Protein AF-A0A202DQC2-F1 (afdb_monomer_lite)

Sequence (209 aa):
MDDVTGFKTDSGQISDLIELFGQFGVSDTFKFGQIVGPNGQNTLLFEDQYQAWLTPRQPKPPRIQANIKQAAELQKRLDDTPGLTQTALARELGMDRTTLIRLLNLTWLSPAIKDYINRLGPDTLQCPLTKKHLRQLTTIQDSEIQTEKFSQLIESLKGDYSKNTKLPTFQILSTSSRALSLSKRSNFPGESGPTNRNMECLALGKHQE

Structure (mmCIF, N/CA/C/O backbone):
data_AF-A0A202DQC2-F1
#
_entry.id   AF-A0A202DQC2-F1
#
loop_
_atom_site.group_PDB
_atom_site.id
_atom_site.type_symbol
_atom_site.label_atom_id
_atom_site.label_alt_id
_atom_site.label_comp_id
_atom_site.label_asym_id
_atom_site.label_entity_id
_atom_site.label_seq_id
_atom_site.pdbx_PDB_ins_code
_atom_site.Cartn_x
_atom_site.Cartn_y
_atom_site.Cartn_z
_atom_site.occupancy
_atom_site.B_iso_or_equiv
_atom_site.auth_seq_id
_atom_site.auth_comp_id
_atom_site.auth_asym_id
_atom_site.auth_atom_id
_atom_site.pdbx_PDB_model_num
ATOM 1 N N . MET A 1 1 ? 48.910 -15.113 -1.723 1.00 48.97 1 MET A N 1
ATOM 2 C CA . MET A 1 1 ? 48.968 -14.143 -2.837 1.00 48.97 1 MET A CA 1
ATOM 3 C C . MET A 1 1 ? 49.098 -15.017 -4.056 1.00 48.97 1 MET A C 1
ATOM 5 O O . MET A 1 1 ? 50.207 -15.419 -4.371 1.00 48.97 1 MET A O 1
ATOM 9 N N . ASP A 1 2 ? 47.960 -15.422 -4.608 1.00 48.88 2 ASP A N 1
ATOM 10 C CA . ASP A 1 2 ? 47.899 -16.407 -5.683 1.00 48.88 2 ASP A CA 1
ATOM 11 C C . ASP A 1 2 ? 47.426 -15.693 -6.944 1.00 48.88 2 ASP A C 1
ATOM 13 O O . ASP A 1 2 ? 46.359 -15.072 -6.963 1.00 48.88 2 ASP A O 1
ATOM 17 N N . ASP A 1 3 ? 48.300 -15.721 -7.946 1.00 56.47 3 ASP A N 1
ATOM 18 C CA . ASP A 1 3 ? 48.126 -15.125 -9.262 1.00 56.47 3 ASP A CA 1
ATOM 19 C C . ASP A 1 3 ? 46.939 -15.763 -9.989 1.00 56.47 3 ASP A C 1
ATOM 21 O O . ASP A 1 3 ? 46.887 -16.973 -10.220 1.00 56.47 3 ASP A O 1
ATOM 25 N N . VAL A 1 4 ? 45.985 -14.920 -10.381 1.00 58.22 4 VAL A N 1
ATOM 26 C CA . VAL A 1 4 ? 44.869 -15.301 -11.244 1.00 58.22 4 VAL A CA 1
ATOM 27 C C . VAL A 1 4 ? 45.414 -15.469 -12.659 1.00 58.22 4 VAL A C 1
ATOM 29 O O . VAL A 1 4 ? 45.775 -14.505 -13.334 1.00 58.22 4 VAL A O 1
ATOM 32 N N . THR A 1 5 ? 45.482 -16.720 -13.100 1.00 58.84 5 THR A N 1
ATOM 33 C CA . THR A 1 5 ? 45.893 -17.126 -14.441 1.00 58.84 5 THR A CA 1
ATOM 34 C C . THR A 1 5 ? 44.974 -16.517 -15.501 1.00 58.84 5 THR A C 1
ATOM 36 O O . THR A 1 5 ? 43.789 -16.832 -15.610 1.00 58.84 5 THR A O 1
ATOM 39 N N . GLY A 1 6 ? 45.538 -15.620 -16.311 1.00 52.12 6 GLY A N 1
ATOM 40 C CA . GLY A 1 6 ? 44.887 -15.088 -17.501 1.00 52.12 6 GLY A CA 1
ATOM 41 C C . GLY A 1 6 ? 44.714 -16.179 -18.556 1.00 52.12 6 GLY A C 1
ATOM 42 O O . GLY A 1 6 ? 45.694 -16.686 -19.099 1.00 52.12 6 GLY A O 1
ATOM 43 N N . PHE A 1 7 ? 43.465 -16.512 -18.879 1.00 48.69 7 PHE A N 1
ATOM 44 C CA . PHE A 1 7 ? 43.136 -17.311 -20.056 1.00 48.69 7 PHE A CA 1
ATOM 45 C C . PHE A 1 7 ? 43.361 -16.462 -21.313 1.00 48.69 7 PHE A C 1
ATOM 47 O O . PHE A 1 7 ? 42.515 -15.656 -21.699 1.00 48.69 7 PHE A O 1
ATOM 54 N N . LYS A 1 8 ? 44.523 -16.631 -21.951 1.00 51.25 8 LYS A N 1
ATOM 55 C CA . LYS A 1 8 ? 44.742 -16.185 -23.330 1.00 51.25 8 LYS A CA 1
ATOM 56 C C . LYS A 1 8 ? 43.998 -17.148 -24.249 1.00 51.25 8 LYS A C 1
ATOM 58 O O . LYS A 1 8 ? 44.378 -18.305 -24.374 1.00 51.25 8 LYS A O 1
ATOM 63 N N . THR A 1 9 ? 42.905 -16.684 -24.839 1.00 53.09 9 THR A N 1
ATOM 64 C CA . THR A 1 9 ? 42.240 -17.384 -25.937 1.00 53.09 9 THR A CA 1
ATOM 65 C C . THR A 1 9 ? 42.992 -17.045 -27.216 1.00 53.09 9 THR A C 1
ATOM 67 O O . THR A 1 9 ? 42.947 -15.911 -27.691 1.00 53.09 9 THR A O 1
ATOM 70 N N . ASP A 1 10 ? 43.727 -18.020 -27.748 1.00 55.97 10 ASP A N 1
ATOM 71 C CA . ASP A 1 10 ? 44.325 -17.921 -29.074 1.00 55.97 10 ASP A CA 1
ATOM 72 C C . ASP A 1 10 ? 43.192 -17.844 -30.105 1.00 55.97 10 ASP A C 1
ATOM 74 O O . ASP A 1 10 ? 42.383 -18.761 -30.257 1.00 55.97 10 ASP A O 1
ATOM 78 N N . SER A 1 11 ? 43.118 -16.716 -30.808 1.00 56.03 11 SER A N 1
ATOM 79 C CA . SER A 1 11 ? 42.059 -16.349 -31.756 1.00 56.03 11 SER A CA 1
ATOM 80 C C . SER A 1 11 ? 41.927 -17.279 -32.973 1.00 56.03 11 SER A C 1
ATOM 82 O O . SER A 1 11 ? 41.038 -17.077 -33.796 1.00 56.03 11 SER A O 1
ATOM 84 N N . GLY A 1 12 ? 42.780 -18.302 -33.090 1.00 56.56 12 GLY A N 1
ATOM 85 C CA . GLY A 1 12 ? 42.780 -19.266 -34.190 1.00 56.56 12 GLY A CA 1
ATOM 86 C C . GLY A 1 12 ? 41.752 -20.396 -34.070 1.00 56.56 12 GLY A C 1
ATOM 87 O O . GLY A 1 12 ? 41.366 -20.944 -35.092 1.00 56.56 12 GLY A O 1
ATOM 88 N N . GLN A 1 13 ? 41.263 -20.735 -32.869 1.00 58.34 13 GLN A N 1
ATOM 89 C CA . GLN A 1 13 ? 40.379 -21.907 -32.695 1.00 58.34 13 GLN A CA 1
ATOM 90 C C . GLN A 1 13 ? 38.888 -21.643 -32.956 1.00 58.34 13 GLN A C 1
ATOM 92 O O . GLN A 1 13 ? 38.102 -22.583 -33.051 1.00 58.34 13 GLN A O 1
ATOM 97 N N . ILE A 1 14 ? 38.472 -20.381 -33.072 1.00 58.31 14 ILE A N 1
ATOM 98 C CA . ILE A 1 14 ? 37.060 -20.044 -33.321 1.00 58.31 14 ILE A CA 1
ATOM 99 C C . ILE A 1 14 ? 36.708 -20.249 -34.803 1.00 58.31 14 ILE A C 1
ATOM 101 O O . ILE A 1 14 ? 35.584 -20.629 -35.121 1.00 58.31 14 ILE A O 1
ATOM 105 N N . SER A 1 15 ? 37.672 -20.055 -35.703 1.00 59.03 15 SER A N 1
ATOM 106 C CA . SER A 1 15 ? 37.480 -20.164 -37.153 1.00 59.03 15 SER A CA 1
ATOM 107 C C . SER A 1 15 ? 37.175 -21.599 -37.601 1.00 59.03 15 SER A C 1
ATOM 109 O O . SER A 1 15 ? 36.244 -21.804 -38.376 1.00 59.03 15 SER A O 1
ATOM 111 N N . ASP A 1 16 ? 37.876 -22.592 -37.044 1.00 61.28 16 ASP A N 1
ATOM 112 C CA . ASP A 1 16 ? 37.691 -24.010 -37.397 1.00 61.28 16 ASP A CA 1
ATOM 113 C C . ASP A 1 16 ? 36.333 -24.562 -36.927 1.00 61.28 16 ASP A C 1
ATOM 115 O O . ASP A 1 16 ? 35.742 -25.435 -37.565 1.00 61.28 16 ASP A O 1
ATOM 119 N N . LEU A 1 17 ? 35.787 -24.023 -35.830 1.00 59.50 17 LEU A N 1
ATOM 120 C CA . LEU A 1 17 ? 34.443 -24.376 -35.368 1.00 59.50 17 LEU A CA 1
ATOM 121 C C . LEU A 1 17 ? 33.364 -23.876 -36.336 1.00 59.50 17 LEU A C 1
ATOM 123 O O . LEU A 1 17 ? 32.385 -24.581 -36.562 1.00 59.50 17 LEU A O 1
ATOM 127 N N . ILE A 1 18 ? 33.542 -22.698 -36.941 1.00 61.66 18 ILE A N 1
ATOM 128 C CA . ILE A 1 18 ? 32.561 -22.114 -37.869 1.00 61.66 18 ILE A CA 1
ATOM 129 C C . ILE A 1 18 ? 32.437 -22.953 -39.153 1.00 61.66 18 ILE A C 1
ATOM 131 O O . ILE A 1 18 ? 31.323 -23.144 -39.644 1.00 61.66 18 ILE A O 1
ATOM 135 N N . GLU A 1 19 ? 33.537 -23.511 -39.668 1.00 61.50 19 GLU A N 1
ATOM 136 C CA . GLU A 1 19 ? 33.499 -24.372 -40.862 1.00 61.50 19 GLU A CA 1
ATOM 137 C C . GLU A 1 19 ? 32.788 -25.712 -40.614 1.00 61.50 19 GLU A C 1
ATOM 139 O O . GLU A 1 19 ? 32.023 -26.169 -41.467 1.00 61.50 19 GLU A O 1
ATOM 144 N N . LEU A 1 20 ? 32.958 -26.314 -39.431 1.00 62.56 20 LEU A N 1
ATOM 145 C CA . LEU A 1 20 ? 32.325 -27.592 -39.090 1.00 62.56 20 LEU A CA 1
ATOM 146 C C . LEU A 1 20 ? 30.788 -27.485 -39.016 1.00 62.56 20 LEU A C 1
ATOM 148 O O . LEU A 1 20 ? 30.078 -28.388 -39.458 1.00 62.56 20 LEU A O 1
ATOM 152 N N . PHE A 1 21 ? 30.252 -26.372 -38.498 1.00 55.72 21 PHE A N 1
ATOM 153 C CA . PHE A 1 21 ? 28.799 -26.160 -38.408 1.00 55.72 21 PHE A CA 1
ATOM 154 C C . PHE A 1 21 ? 28.140 -25.855 -39.763 1.00 55.72 21 PHE A C 1
ATOM 156 O O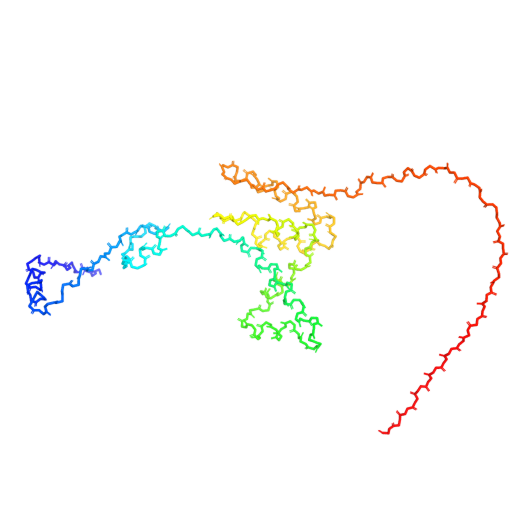 . PHE A 1 21 ? 26.960 -26.160 -39.946 1.00 55.72 21 PHE A O 1
ATOM 163 N N . GLY A 1 22 ? 28.894 -25.342 -40.744 1.00 58.62 22 GLY A N 1
ATOM 164 C CA . GLY A 1 22 ? 28.395 -25.106 -42.103 1.00 58.62 22 GLY A CA 1
ATOM 165 C C . GLY A 1 22 ? 27.968 -26.384 -42.839 1.00 58.62 22 GLY A C 1
ATOM 166 O O . GLY A 1 22 ? 27.056 -26.347 -43.665 1.00 58.62 22 GLY A O 1
ATOM 167 N N . GLN A 1 23 ? 28.561 -27.536 -42.502 1.00 63.62 23 GLN A N 1
ATOM 168 C CA . GLN A 1 23 ? 28.261 -28.824 -43.141 1.00 63.62 23 GLN A CA 1
ATOM 169 C C . GLN A 1 23 ? 26.904 -29.422 -42.741 1.00 63.62 23 GLN A C 1
ATOM 171 O O . GLN A 1 23 ? 26.345 -30.220 -43.491 1.00 63.62 23 GLN A O 1
ATOM 176 N N . PHE A 1 24 ? 26.345 -29.023 -41.594 1.00 66.00 24 PHE A N 1
ATOM 177 C CA . PHE A 1 24 ? 25.072 -29.554 -41.096 1.00 66.00 24 PHE A CA 1
ATOM 178 C C . PHE A 1 24 ? 23.839 -28.824 -41.652 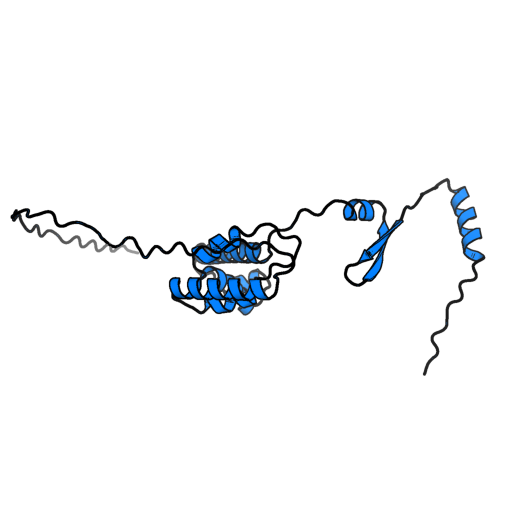1.00 66.00 24 PHE A C 1
ATOM 180 O O . PHE A 1 24 ? 22.716 -29.186 -41.311 1.00 66.00 24 PHE A O 1
ATOM 187 N N . GLY A 1 25 ? 24.016 -27.799 -42.498 1.00 56.41 25 GLY A N 1
ATOM 188 C CA . GLY A 1 25 ? 22.902 -27.028 -43.067 1.00 56.41 25 GLY A CA 1
ATOM 189 C C . GLY A 1 25 ? 22.100 -26.224 -42.033 1.00 56.41 25 GLY A C 1
ATOM 190 O O . GLY A 1 25 ? 21.038 -25.698 -42.359 1.00 56.41 25 GLY A O 1
ATOM 191 N N . VAL A 1 26 ? 22.598 -26.110 -40.798 1.00 55.88 26 VAL A N 1
ATOM 192 C CA . VAL A 1 26 ? 21.984 -25.322 -39.724 1.00 55.88 26 VAL A CA 1
ATOM 193 C C . VAL A 1 26 ? 22.636 -23.942 -39.717 1.00 55.88 26 VAL A C 1
ATOM 195 O O . VAL A 1 26 ? 23.518 -23.649 -38.916 1.00 55.88 26 VAL A O 1
ATOM 198 N N . SER A 1 27 ? 22.232 -23.078 -40.646 1.00 57.31 27 SER A N 1
ATOM 199 C CA . SER A 1 27 ? 22.587 -21.658 -40.602 1.00 57.31 27 SER A CA 1
ATOM 200 C C . SER A 1 27 ? 21.674 -20.930 -39.612 1.00 57.31 27 SER A C 1
ATOM 202 O O . SER A 1 27 ? 20.871 -20.081 -40.010 1.00 57.31 27 SER A O 1
ATOM 204 N N . ASP A 1 28 ? 21.750 -21.275 -38.325 1.00 58.56 28 ASP A N 1
ATOM 205 C CA . ASP A 1 28 ? 21.054 -20.492 -37.307 1.00 58.56 28 ASP A CA 1
ATOM 206 C C . ASP A 1 28 ? 21.775 -19.152 -37.165 1.00 58.56 28 ASP A C 1
ATOM 208 O O . ASP A 1 28 ? 22.845 -19.019 -36.567 1.00 58.56 28 ASP A O 1
ATOM 212 N N . THR A 1 29 ? 21.190 -18.132 -37.784 1.00 69.06 29 THR A N 1
ATOM 213 C CA . THR A 1 29 ? 21.649 -16.754 -37.647 1.00 69.06 29 THR A CA 1
ATOM 214 C C . THR A 1 29 ? 21.194 -16.258 -36.279 1.00 69.06 29 THR A C 1
ATOM 216 O O . THR A 1 29 ? 20.153 -15.612 -36.156 1.00 69.06 29 THR A O 1
ATOM 219 N N . PHE A 1 30 ? 21.942 -16.597 -35.228 1.00 62.78 30 PHE A N 1
ATOM 220 C CA . PHE A 1 30 ? 21.647 -16.118 -33.882 1.00 62.78 30 PHE A CA 1
ATOM 221 C C . PHE A 1 30 ? 21.902 -14.611 -33.802 1.00 62.78 30 PHE A C 1
ATOM 223 O O . PHE A 1 30 ? 23.043 -14.146 -33.819 1.00 62.78 30 PHE A O 1
ATOM 230 N N . LYS A 1 31 ? 20.820 -13.837 -33.722 1.00 73.50 31 LYS A N 1
ATOM 231 C CA . LYS A 1 31 ? 20.876 -12.398 -33.472 1.00 73.50 31 LYS A CA 1
ATOM 232 C C . LYS A 1 31 ? 20.810 -12.153 -31.969 1.00 73.50 31 LYS A C 1
ATOM 234 O O . LYS A 1 31 ? 19.905 -12.633 -31.285 1.00 73.50 31 LYS A O 1
ATOM 239 N N . PHE A 1 32 ? 21.789 -11.411 -31.466 1.00 77.38 32 PHE A N 1
ATOM 240 C CA . PHE A 1 32 ? 21.840 -10.967 -30.079 1.00 77.38 32 PHE A CA 1
ATOM 241 C C . PHE A 1 32 ? 21.818 -9.444 -30.035 1.00 77.38 32 PHE A C 1
ATOM 243 O O . PHE A 1 32 ? 22.530 -8.782 -30.793 1.00 77.38 32 PHE A O 1
ATOM 250 N N . GLY A 1 33 ? 21.026 -8.895 -29.119 1.00 81.94 33 GLY A N 1
ATOM 251 C CA . GLY A 1 33 ? 21.050 -7.477 -28.780 1.00 81.94 33 GLY A CA 1
ATOM 252 C C . GLY A 1 33 ? 21.860 -7.249 -27.507 1.00 81.94 33 GLY A C 1
ATOM 253 O O . GLY A 1 33 ? 21.670 -7.953 -26.515 1.00 81.94 33 GLY A O 1
ATOM 254 N N . GLN A 1 34 ? 22.748 -6.254 -27.504 1.00 84.31 34 GLN A N 1
ATOM 255 C CA . GLN A 1 34 ? 23.429 -5.804 -26.288 1.00 84.31 34 GLN A CA 1
ATOM 256 C C . GLN A 1 34 ? 22.657 -4.632 -25.676 1.00 84.31 34 GLN A C 1
ATOM 258 O O . GLN A 1 34 ? 22.400 -3.634 -26.349 1.00 84.31 34 GLN A O 1
ATOM 263 N N . ILE A 1 35 ? 22.305 -4.737 -24.394 1.00 86.94 35 ILE A N 1
ATOM 264 C CA . ILE A 1 35 ? 21.674 -3.651 -23.634 1.00 86.94 35 ILE A CA 1
ATOM 265 C C . ILE A 1 35 ? 22.491 -3.309 -22.387 1.00 86.94 35 ILE A C 1
ATOM 267 O O . ILE A 1 35 ? 23.131 -4.177 -21.790 1.00 86.94 35 ILE A O 1
ATOM 271 N N . VAL A 1 36 ? 22.437 -2.043 -21.970 1.00 86.44 36 VAL A N 1
ATOM 272 C CA . VAL A 1 36 ? 23.005 -1.581 -20.696 1.00 86.44 36 VAL A CA 1
ATOM 273 C C . VAL A 1 36 ? 21.889 -1.565 -19.655 1.00 86.44 36 VAL A C 1
ATOM 275 O O . VAL A 1 36 ? 20.902 -0.841 -19.792 1.00 86.44 36 VAL A O 1
ATOM 278 N N . GLY A 1 37 ? 22.018 -2.397 -18.624 1.00 83.75 37 GLY A N 1
ATOM 279 C CA . GLY A 1 37 ? 21.066 -2.468 -17.523 1.00 83.75 37 GLY A CA 1
ATOM 280 C C . GLY A 1 37 ? 21.070 -1.208 -16.643 1.00 83.75 37 GLY A C 1
ATOM 281 O O . GLY A 1 37 ? 21.993 -0.397 -16.700 1.00 83.75 37 GLY A O 1
ATOM 282 N N . PRO A 1 38 ? 20.070 -1.045 -15.756 1.00 76.44 38 PRO A N 1
ATOM 283 C CA . PRO A 1 38 ? 19.966 0.111 -14.855 1.00 76.44 38 PRO A CA 1
ATOM 284 C C . PRO A 1 38 ? 21.121 0.226 -13.842 1.00 76.44 38 PRO A C 1
ATOM 286 O O . PRO A 1 38 ? 21.305 1.275 -13.237 1.00 76.44 38 PRO A O 1
ATOM 289 N N . ASN A 1 39 ? 21.894 -0.843 -13.647 1.00 84.50 39 ASN A N 1
ATOM 290 C CA . ASN A 1 39 ? 23.108 -0.884 -12.829 1.00 84.50 39 ASN A CA 1
ATOM 291 C C . ASN A 1 39 ? 24.399 -0.656 -13.644 1.00 84.50 39 ASN A C 1
ATOM 293 O O . ASN A 1 39 ? 25.489 -0.828 -13.106 1.00 84.50 39 ASN A O 1
ATOM 297 N N . GLY A 1 40 ? 24.289 -0.327 -14.935 1.00 88.31 40 GLY A N 1
ATOM 298 C CA . GLY A 1 40 ? 25.426 -0.156 -15.840 1.00 88.31 40 GLY A CA 1
ATOM 299 C C . GLY A 1 40 ? 26.041 -1.462 -16.354 1.00 88.31 40 GLY A C 1
ATOM 300 O O . GLY A 1 40 ? 27.050 -1.412 -17.050 1.00 88.31 40 GLY A O 1
ATOM 301 N N . GLN A 1 41 ? 25.472 -2.631 -16.035 1.00 90.94 41 GLN A N 1
ATOM 302 C CA . GLN A 1 41 ? 25.984 -3.909 -16.533 1.00 90.94 41 GLN A CA 1
ATOM 303 C C . GLN A 1 41 ? 25.474 -4.196 -17.946 1.00 90.94 41 GLN A C 1
ATOM 305 O O . GLN A 1 41 ? 24.279 -4.081 -18.226 1.00 90.94 41 GLN A O 1
ATOM 310 N N . ASN A 1 42 ? 26.380 -4.625 -18.822 1.00 90.94 42 ASN A N 1
ATOM 311 C CA . ASN A 1 42 ? 26.031 -5.083 -20.161 1.00 90.94 42 ASN A CA 1
ATOM 312 C C . ASN A 1 42 ? 25.401 -6.472 -20.079 1.00 90.94 42 ASN A C 1
ATOM 314 O O . ASN A 1 42 ? 25.984 -7.386 -19.503 1.00 90.94 42 ASN A O 1
ATOM 318 N N . THR A 1 43 ? 24.218 -6.633 -20.661 1.00 92.06 43 THR A N 1
ATOM 319 C CA . THR A 1 43 ? 23.544 -7.929 -20.782 1.00 92.06 43 THR A CA 1
ATOM 320 C C . THR A 1 43 ? 23.292 -8.216 -22.256 1.00 92.06 43 THR A C 1
ATOM 322 O O . THR A 1 43 ? 22.796 -7.351 -22.980 1.00 92.06 43 THR A O 1
ATOM 325 N N . LEU A 1 44 ? 23.650 -9.423 -22.697 1.00 92.69 44 LEU A N 1
ATOM 326 C CA . LEU A 1 44 ? 23.280 -9.943 -24.010 1.00 92.69 44 LEU A CA 1
ATOM 327 C C . LEU A 1 44 ? 21.895 -10.579 -23.904 1.00 92.69 44 LEU A C 1
ATOM 329 O O . LEU A 1 44 ? 21.665 -11.424 -23.039 1.00 92.69 44 LEU A O 1
ATOM 333 N N . LEU A 1 45 ? 20.979 -10.149 -24.763 1.00 90.81 45 LEU A N 1
ATOM 334 C CA . LEU A 1 45 ? 19.634 -10.696 -24.876 1.00 90.81 45 LEU A CA 1
ATOM 335 C C . LEU A 1 45 ? 19.488 -11.430 -26.206 1.00 90.81 45 LEU A C 1
ATOM 337 O O . LEU A 1 45 ? 20.000 -10.977 -27.233 1.00 90.81 45 LEU A O 1
ATOM 341 N N . PHE A 1 46 ? 18.752 -12.539 -26.186 1.00 90.06 46 PHE A N 1
ATOM 342 C CA . PHE A 1 46 ? 18.279 -13.183 -27.411 1.00 90.06 46 PHE A CA 1
ATOM 343 C C . PHE A 1 46 ? 17.309 -12.258 -28.159 1.00 90.06 46 PHE A C 1
ATOM 345 O O . PHE A 1 46 ? 16.666 -11.417 -27.528 1.00 90.06 46 PHE A O 1
ATOM 352 N N . GLU A 1 47 ? 17.173 -12.431 -29.475 1.00 89.00 47 GLU A N 1
ATOM 353 C CA . GLU A 1 47 ? 16.299 -11.613 -30.333 1.00 89.00 47 GLU A CA 1
ATOM 354 C C . GLU A 1 47 ? 14.897 -11.412 -29.728 1.00 89.00 47 GLU A C 1
ATOM 356 O O . GLU A 1 47 ? 14.475 -10.276 -29.523 1.00 89.00 47 GLU A O 1
ATOM 361 N N . ASP A 1 48 ? 14.219 -12.485 -29.314 1.00 90.31 48 ASP A N 1
ATOM 362 C CA . ASP A 1 48 ? 12.872 -12.408 -28.728 1.00 90.31 48 ASP A CA 1
ATOM 363 C C . ASP A 1 48 ? 12.831 -11.553 -27.448 1.00 90.31 48 ASP A C 1
ATOM 365 O O . ASP A 1 48 ? 11.911 -10.764 -27.219 1.00 90.31 48 ASP A O 1
ATOM 369 N N . GLN A 1 49 ? 13.861 -11.676 -26.606 1.00 90.25 49 GLN A N 1
ATOM 370 C CA . GLN A 1 49 ? 13.994 -10.907 -25.367 1.00 90.25 49 GLN A CA 1
ATOM 371 C C . GLN A 1 49 ? 14.326 -9.441 -25.650 1.00 90.25 49 GLN A C 1
ATOM 373 O O . GLN A 1 49 ? 13.865 -8.555 -24.930 1.00 90.25 49 GLN A O 1
ATOM 378 N N . TYR A 1 50 ? 15.116 -9.184 -26.690 1.00 86.75 50 TYR A N 1
ATOM 379 C CA . TYR A 1 50 ? 15.458 -7.845 -27.140 1.00 86.75 50 TYR A CA 1
ATOM 380 C C . TYR A 1 50 ? 14.231 -7.127 -27.714 1.00 86.75 50 TYR A C 1
ATOM 382 O O . TYR A 1 50 ? 13.942 -6.002 -27.311 1.00 86.75 50 TYR A O 1
ATOM 390 N N . GLN A 1 51 ? 13.427 -7.800 -28.543 1.00 89.12 51 GLN A N 1
ATOM 391 C CA . GLN A 1 51 ? 12.153 -7.267 -29.041 1.00 89.12 51 GLN A CA 1
ATOM 392 C C . GLN A 1 51 ? 11.163 -6.985 -27.898 1.00 89.12 51 GLN A C 1
ATOM 394 O O . GLN A 1 51 ? 10.537 -5.920 -27.838 1.00 89.12 51 GLN A O 1
ATOM 399 N N . ALA A 1 52 ? 11.075 -7.889 -26.916 1.00 88.62 52 ALA A N 1
ATOM 400 C CA . ALA A 1 52 ? 10.283 -7.659 -25.708 1.00 88.62 52 ALA A CA 1
ATOM 401 C C . ALA A 1 52 ? 10.812 -6.479 -24.869 1.00 88.62 52 ALA A C 1
ATOM 403 O O . ALA A 1 52 ? 10.031 -5.769 -24.232 1.00 88.62 52 ALA A O 1
ATOM 404 N N . TRP A 1 53 ? 12.127 -6.247 -24.865 1.00 86.50 53 TRP A N 1
ATOM 405 C CA . TRP A 1 53 ? 12.750 -5.117 -24.177 1.00 86.50 53 TRP A CA 1
ATOM 406 C C . TRP A 1 53 ? 12.482 -3.779 -24.878 1.00 86.50 53 TRP A C 1
ATOM 408 O O . TRP A 1 53 ? 12.242 -2.784 -24.195 1.00 86.50 53 TRP A O 1
ATOM 418 N N . LEU A 1 54 ? 12.460 -3.764 -26.215 1.00 85.94 54 LEU A N 1
ATOM 419 C CA . LEU A 1 54 ? 12.123 -2.586 -27.022 1.00 85.94 54 LEU A CA 1
ATOM 420 C C . LEU A 1 54 ? 10.650 -2.180 -26.904 1.00 85.94 54 LEU A C 1
ATOM 422 O O . LEU A 1 54 ? 10.315 -1.011 -27.100 1.00 85.94 54 LEU A O 1
ATOM 426 N N . THR A 1 55 ? 9.767 -3.126 -26.578 1.00 89.19 55 THR A N 1
ATOM 427 C CA . THR A 1 55 ? 8.336 -2.852 -26.435 1.00 89.19 55 THR A CA 1
ATOM 428 C C . THR A 1 55 ? 8.109 -1.838 -25.300 1.00 89.19 55 THR A C 1
ATOM 430 O O . THR A 1 55 ? 8.471 -2.122 -24.151 1.00 89.19 55 THR A O 1
ATOM 433 N N . PRO A 1 56 ? 7.495 -0.664 -25.571 1.00 84.69 56 PRO A N 1
ATOM 434 C CA . PRO A 1 56 ? 7.253 0.353 -24.556 1.00 84.69 56 PRO A CA 1
ATOM 435 C C . PRO A 1 56 ? 6.502 -0.239 -23.367 1.00 84.69 56 PRO A C 1
ATOM 437 O O . PRO A 1 56 ? 5.380 -0.738 -23.491 1.00 84.69 56 PRO A O 1
ATOM 440 N N . ARG A 1 57 ? 7.127 -0.201 -22.189 1.00 82.44 57 ARG A N 1
ATOM 441 C CA . ARG A 1 57 ? 6.489 -0.700 -20.974 1.00 82.44 57 ARG A CA 1
ATOM 442 C C . ARG A 1 57 ? 5.356 0.242 -20.605 1.00 82.44 57 ARG A C 1
ATOM 444 O O . ARG A 1 57 ? 5.592 1.415 -20.328 1.00 82.44 57 ARG A O 1
ATOM 451 N N . GLN A 1 58 ? 4.141 -0.297 -20.559 1.00 85.75 58 GLN A N 1
ATOM 452 C CA . GLN A 1 58 ? 2.998 0.422 -20.010 1.00 85.75 58 GLN A CA 1
ATOM 453 C C . GLN A 1 58 ? 3.343 0.873 -18.581 1.00 85.75 58 GLN A C 1
ATOM 455 O O . GLN A 1 58 ? 3.862 0.061 -17.796 1.00 85.75 58 GLN A O 1
ATOM 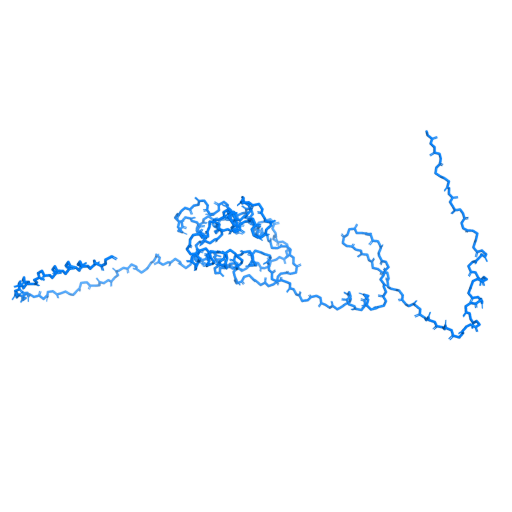460 N N . PRO A 1 59 ? 3.115 2.151 -18.235 1.00 86.81 59 PRO A N 1
ATOM 461 C CA . PRO A 1 59 ? 3.440 2.654 -16.913 1.00 86.81 59 PRO A CA 1
ATOM 462 C C . PRO A 1 59 ? 2.622 1.874 -15.882 1.00 86.81 59 PRO A C 1
ATOM 464 O O . PRO A 1 59 ? 1.423 1.635 -16.049 1.00 86.81 59 PRO A O 1
ATOM 467 N N . LYS A 1 60 ? 3.290 1.404 -14.827 1.00 88.75 60 LYS A N 1
ATOM 468 C CA . LYS A 1 60 ? 2.637 0.599 -13.793 1.00 88.75 60 LYS A CA 1
ATOM 469 C C . LYS A 1 60 ? 1.981 1.525 -12.768 1.00 88.75 60 LYS A C 1
ATOM 471 O O . LYS A 1 60 ? 2.549 2.568 -12.445 1.00 88.75 60 LYS A O 1
ATOM 476 N N . PRO A 1 61 ? 0.823 1.144 -12.208 1.00 90.44 61 PRO A N 1
ATOM 477 C CA . PRO A 1 61 ? 0.252 1.881 -11.093 1.00 90.44 61 PRO A CA 1
ATOM 478 C C . PRO A 1 61 ? 1.241 1.920 -9.913 1.00 90.44 61 PRO A C 1
ATOM 480 O O . PRO A 1 61 ? 1.986 0.951 -9.695 1.00 90.44 61 PRO A O 1
ATOM 483 N N . PRO A 1 62 ? 1.251 3.004 -9.118 1.00 92.00 62 PRO A N 1
ATOM 484 C CA . PRO A 1 62 ? 2.076 3.093 -7.925 1.00 92.00 62 PRO A CA 1
ATOM 485 C C . PRO A 1 62 ? 1.862 1.889 -7.004 1.00 92.00 62 PRO A C 1
ATOM 487 O O . PRO A 1 62 ? 0.731 1.541 -6.662 1.00 92.00 62 PRO A O 1
ATOM 490 N N . ARG A 1 63 ? 2.956 1.279 -6.517 1.00 92.94 63 ARG A N 1
ATOM 491 C CA . ARG A 1 63 ? 2.889 0.096 -5.629 1.00 92.94 63 ARG A CA 1
ATOM 492 C C . ARG A 1 63 ? 1.985 0.330 -4.418 1.00 92.94 63 ARG A C 1
ATOM 494 O O . ARG A 1 63 ? 1.424 -0.619 -3.884 1.00 92.94 63 ARG A O 1
ATOM 501 N N . ILE A 1 64 ? 1.862 1.578 -3.965 1.00 94.50 64 ILE A N 1
ATOM 502 C CA . ILE A 1 64 ? 1.021 1.957 -2.833 1.00 94.50 64 ILE A CA 1
ATOM 503 C C . ILE A 1 64 ? -0.471 1.679 -3.065 1.00 94.50 64 ILE A C 1
ATOM 505 O O . ILE A 1 64 ? -1.119 1.200 -2.139 1.00 94.50 64 ILE A O 1
ATOM 509 N N . GLN A 1 65 ? -0.977 1.840 -4.293 1.00 95.25 65 GLN A N 1
ATOM 510 C CA . GLN A 1 65 ? -2.362 1.504 -4.649 1.00 95.25 65 GLN A CA 1
ATOM 511 C C . GLN A 1 65 ? -2.631 0.010 -4.464 1.00 95.25 65 GLN A C 1
ATOM 513 O O . GLN A 1 65 ? -3.607 -0.376 -3.823 1.00 95.25 65 GLN A O 1
ATOM 518 N N . ALA A 1 66 ? -1.708 -0.837 -4.935 1.00 94.75 66 ALA A N 1
ATOM 519 C CA . ALA A 1 66 ? -1.808 -2.284 -4.759 1.00 94.75 66 ALA A CA 1
ATOM 520 C C . ALA A 1 66 ? -1.855 -2.683 -3.274 1.00 94.75 66 ALA A C 1
ATOM 522 O O . ALA A 1 66 ? -2.621 -3.564 -2.902 1.00 94.75 66 ALA A O 1
ATOM 523 N N . ASN A 1 67 ? -1.098 -1.999 -2.407 1.00 95.81 67 ASN A N 1
ATOM 524 C CA . ASN A 1 67 ? -1.120 -2.290 -0.971 1.00 95.81 67 ASN A CA 1
ATOM 525 C C . ASN A 1 67 ? -2.437 -1.888 -0.300 1.00 95.81 67 ASN A C 1
ATOM 527 O O . ASN A 1 67 ? -2.890 -2.609 0.579 1.00 95.81 67 ASN A O 1
ATOM 531 N N . ILE A 1 68 ? -3.045 -0.759 -0.687 1.00 96.69 68 ILE A N 1
ATOM 532 C CA . ILE A 1 68 ? -4.351 -0.345 -0.147 1.00 96.69 68 ILE A CA 1
ATOM 533 C C . ILE A 1 68 ? -5.429 -1.345 -0.561 1.00 96.69 68 ILE A C 1
ATOM 535 O O . ILE A 1 68 ? -6.223 -1.766 0.278 1.00 96.69 68 ILE A O 1
ATOM 539 N N . LYS A 1 69 ? -5.422 -1.771 -1.831 1.00 97.06 69 LYS A N 1
ATOM 540 C CA . LYS A 1 69 ? -6.348 -2.792 -2.329 1.00 97.06 69 LYS A CA 1
ATOM 541 C C . LYS A 1 69 ? -6.184 -4.109 -1.569 1.00 97.06 69 LYS A C 1
ATOM 543 O O . LYS A 1 69 ? -7.158 -4.632 -1.040 1.00 97.06 69 LYS A O 1
ATOM 548 N N . GLN A 1 70 ? -4.946 -4.581 -1.437 1.00 97.56 70 GLN A N 1
ATOM 549 C CA . GLN A 1 70 ? -4.639 -5.801 -0.695 1.00 97.56 70 GLN A CA 1
ATOM 550 C C . GLN A 1 70 ? -5.064 -5.693 0.778 1.00 97.56 70 GLN A C 1
ATOM 552 O O . GLN A 1 70 ? -5.625 -6.632 1.328 1.00 97.56 70 GLN A O 1
ATOM 557 N N . ALA A 1 71 ? -4.836 -4.548 1.426 1.00 97.81 71 ALA A N 1
ATOM 558 C CA . ALA A 1 71 ? -5.265 -4.321 2.803 1.00 97.81 71 ALA A CA 1
ATOM 559 C C . ALA A 1 71 ? -6.793 -4.411 2.957 1.00 97.81 71 ALA A C 1
ATOM 561 O O . ALA A 1 71 ? -7.270 -5.029 3.905 1.00 97.81 71 ALA A O 1
ATOM 562 N N . ALA A 1 72 ? -7.551 -3.840 2.015 1.00 98.12 72 ALA A N 1
ATOM 563 C CA . ALA A 1 72 ? -9.010 -3.913 2.009 1.00 98.12 72 ALA A CA 1
ATOM 564 C C . ALA A 1 72 ? -9.523 -5.348 1.794 1.00 98.12 72 ALA A C 1
ATOM 566 O O . ALA A 1 72 ? -10.435 -5.778 2.493 1.00 98.12 72 ALA A O 1
ATOM 567 N N . GLU A 1 73 ? -8.913 -6.107 0.879 1.00 98.31 73 GLU A N 1
ATOM 568 C CA . GLU A 1 73 ? -9.245 -7.521 0.645 1.00 98.31 73 GLU A CA 1
ATOM 569 C C . GLU A 1 73 ? -8.983 -8.383 1.888 1.00 98.31 73 GLU A C 1
ATOM 571 O O . GLU A 1 73 ? -9.808 -9.216 2.258 1.00 98.31 73 GLU A O 1
ATOM 576 N N . LEU A 1 74 ? -7.857 -8.156 2.569 1.00 98.44 74 LEU A N 1
ATOM 577 C CA . LEU A 1 74 ? -7.505 -8.879 3.792 1.00 98.44 74 LEU A CA 1
ATOM 578 C C . LEU A 1 74 ? -8.417 -8.522 4.964 1.00 98.44 74 LEU A C 1
ATOM 580 O O . LEU A 1 74 ? -8.787 -9.411 5.727 1.00 98.44 74 LEU A O 1
ATOM 584 N N . GLN A 1 75 ? -8.790 -7.248 5.098 1.00 98.31 75 GLN A N 1
ATOM 585 C CA . GLN A 1 75 ? -9.756 -6.818 6.106 1.00 98.31 75 GLN A CA 1
ATOM 586 C C . GLN A 1 75 ? -11.110 -7.478 5.861 1.00 98.31 75 GLN A C 1
ATOM 588 O O . GLN A 1 75 ? -11.630 -8.135 6.755 1.00 98.31 75 GLN A O 1
ATOM 593 N N . LYS A 1 76 ? -11.610 -7.415 4.621 1.00 98.38 76 LYS A N 1
ATOM 594 C CA . LYS A 1 76 ? -12.855 -8.078 4.232 1.00 98.38 76 LYS A CA 1
ATOM 595 C C . LYS A 1 76 ? -12.822 -9.571 4.562 1.00 98.38 76 LYS A C 1
ATOM 597 O O . LYS A 1 76 ? -13.778 -10.103 5.103 1.00 98.38 76 LYS A O 1
ATOM 602 N N . ARG A 1 77 ? -11.704 -10.249 4.297 1.00 98.19 77 ARG A N 1
ATOM 603 C CA . ARG A 1 77 ? -11.551 -11.675 4.607 1.00 98.19 77 ARG A CA 1
ATOM 604 C C . ARG A 1 77 ? -11.642 -11.982 6.107 1.00 98.19 77 ARG A C 1
ATOM 606 O O . ARG A 1 77 ? -12.206 -13.012 6.474 1.00 98.19 77 ARG A O 1
ATOM 613 N N . LEU A 1 78 ? -11.068 -11.125 6.954 1.00 98.25 78 LEU A N 1
ATOM 614 C CA . LEU A 1 78 ? -11.188 -11.244 8.411 1.00 98.25 78 LEU A CA 1
ATOM 615 C C . LEU A 1 78 ? -12.630 -11.013 8.873 1.00 98.25 78 LEU A C 1
ATOM 617 O O . LEU A 1 78 ? -13.089 -11.717 9.767 1.00 98.25 78 LEU A O 1
ATOM 621 N N . ASP A 1 79 ? -13.332 -10.070 8.245 1.00 98.12 79 ASP A N 1
ATOM 622 C CA . ASP A 1 79 ? -14.724 -9.750 8.565 1.00 98.12 79 ASP A CA 1
ATOM 623 C C . ASP A 1 79 ? -15.683 -10.875 8.114 1.00 98.12 79 ASP A C 1
ATOM 625 O O . ASP A 1 79 ? -16.592 -11.248 8.853 1.00 98.12 79 ASP A O 1
ATOM 629 N N . ASP A 1 80 ? -15.441 -11.469 6.938 1.00 98.50 80 ASP A N 1
ATOM 630 C CA . ASP A 1 80 ? -16.266 -12.533 6.344 1.00 98.50 80 ASP A CA 1
ATOM 631 C C . ASP A 1 80 ? -16.081 -13.903 7.037 1.00 98.50 80 ASP A C 1
ATOM 633 O O . ASP A 1 80 ? -16.943 -14.775 6.927 1.00 98.50 80 ASP A O 1
ATOM 637 N N . THR A 1 81 ? -14.958 -14.128 7.734 1.00 98.31 81 THR A N 1
ATOM 638 C CA . THR A 1 81 ? -14.610 -15.433 8.332 1.00 98.31 81 THR A CA 1
ATOM 639 C C . THR A 1 81 ? -14.523 -15.341 9.863 1.00 98.31 81 THR A C 1
ATOM 641 O O . THR A 1 81 ? -13.422 -15.191 10.409 1.00 98.31 81 THR A O 1
ATOM 644 N N . PRO A 1 82 ? -15.647 -15.460 10.598 1.00 97.31 82 PRO A N 1
ATOM 645 C CA . PRO A 1 82 ? -15.632 -15.390 12.056 1.00 97.31 82 PRO A CA 1
ATOM 646 C C . PRO A 1 82 ? -14.746 -16.500 12.643 1.00 97.31 82 PRO A C 1
ATOM 648 O O . PRO A 1 82 ? -14.869 -17.671 12.294 1.00 97.31 82 PRO A O 1
ATOM 651 N N . GLY A 1 83 ? -13.820 -16.125 13.529 1.00 97.50 83 GLY A N 1
ATOM 652 C CA . GLY A 1 83 ? -12.828 -17.034 14.121 1.00 97.50 83 GLY A CA 1
ATOM 653 C C . GLY A 1 83 ? -11.469 -17.056 13.408 1.00 97.50 83 GLY A C 1
ATOM 654 O O . GLY A 1 83 ? -10.488 -17.533 13.986 1.00 97.50 83 GLY A O 1
ATOM 655 N N . LEU A 1 84 ? -11.354 -16.479 12.206 1.00 98.19 84 LEU A N 1
ATOM 656 C CA . LEU A 1 84 ? -10.060 -16.288 11.556 1.00 98.19 84 LEU A CA 1
ATOM 657 C C . LEU A 1 84 ? -9.282 -15.172 12.262 1.00 98.19 84 LEU A C 1
ATOM 659 O O . LEU A 1 84 ? -9.580 -13.987 12.142 1.00 98.19 84 LEU A O 1
ATOM 663 N N . THR A 1 85 ? -8.244 -15.546 13.008 1.00 98.25 85 THR A N 1
ATOM 664 C CA . THR A 1 85 ? -7.369 -14.562 13.657 1.00 98.25 85 THR A CA 1
ATOM 665 C C . THR A 1 85 ? -6.343 -14.000 12.673 1.00 98.25 85 THR A C 1
ATOM 667 O O . THR A 1 85 ? -5.888 -14.690 11.760 1.00 98.25 85 THR A O 1
ATOM 670 N N . GLN A 1 86 ? -5.877 -12.770 12.909 1.00 98.12 86 GLN A N 1
ATOM 671 C CA . GLN A 1 86 ? -4.785 -12.169 12.127 1.00 98.12 86 GLN A CA 1
ATOM 672 C C . GLN A 1 86 ? -3.528 -13.057 12.096 1.00 98.12 86 GLN A C 1
ATOM 674 O O . GLN A 1 86 ? -2.847 -13.143 11.081 1.00 98.12 86 GLN A O 1
ATOM 679 N N . THR A 1 87 ? -3.212 -13.745 13.196 1.00 98.38 87 THR A N 1
ATOM 680 C CA . THR A 1 87 ? -2.061 -14.659 13.259 1.00 98.38 87 THR A CA 1
ATOM 681 C C . THR A 1 87 ? -2.247 -15.870 12.345 1.00 98.38 87 THR A C 1
ATOM 683 O O . THR A 1 87 ? -1.296 -16.271 11.676 1.00 98.38 87 THR A O 1
ATOM 686 N N . ALA A 1 88 ? -3.453 -16.444 12.300 1.00 98.44 88 ALA A N 1
ATOM 687 C CA . ALA A 1 88 ? -3.772 -17.551 11.401 1.00 98.44 88 ALA A CA 1
ATOM 688 C C . ALA A 1 88 ? -3.699 -17.107 9.933 1.00 98.44 88 ALA A C 1
ATOM 690 O O . ALA A 1 88 ? -3.028 -17.762 9.139 1.00 98.44 88 ALA A O 1
ATOM 691 N N . LEU A 1 89 ? -4.272 -15.943 9.607 1.00 98.50 89 LEU A N 1
ATOM 692 C CA . LEU A 1 89 ? -4.201 -15.363 8.265 1.00 98.50 89 LEU A CA 1
ATOM 693 C C . LEU A 1 89 ? -2.751 -15.084 7.825 1.00 98.50 89 LEU A C 1
ATOM 695 O O . LEU A 1 89 ? -2.385 -15.365 6.688 1.00 98.50 89 LEU A O 1
ATOM 699 N N . ALA A 1 90 ? -1.899 -14.575 8.721 1.00 98.44 90 ALA A N 1
ATOM 700 C CA . ALA A 1 90 ? -0.486 -14.335 8.421 1.00 98.44 90 ALA A CA 1
ATOM 701 C C . ALA A 1 90 ? 0.260 -15.638 8.083 1.00 98.44 90 ALA A C 1
ATOM 703 O O . ALA A 1 90 ? 1.011 -15.680 7.108 1.00 98.44 90 ALA A O 1
ATOM 704 N N . ARG A 1 91 ? 0.014 -16.707 8.856 1.00 98.38 91 ARG A N 1
ATOM 705 C CA . ARG A 1 91 ? 0.591 -18.039 8.612 1.00 98.38 91 ARG A CA 1
ATOM 706 C C . ARG A 1 91 ? 0.132 -18.624 7.282 1.00 98.38 91 ARG A C 1
ATOM 708 O O . ARG A 1 91 ? 0.962 -19.146 6.549 1.00 98.38 91 ARG A O 1
ATOM 715 N N . GLU A 1 92 ? -1.154 -18.503 6.964 1.00 98.25 92 GLU A N 1
ATOM 716 C CA . GLU A 1 92 ? -1.715 -18.997 5.705 1.00 98.25 92 GLU A CA 1
ATOM 717 C C . GLU A 1 92 ? -1.076 -18.319 4.486 1.00 98.25 92 GLU A C 1
ATOM 719 O O . GLU A 1 92 ? -0.740 -18.974 3.505 1.00 98.25 92 GLU A O 1
ATOM 724 N N . LEU A 1 93 ? -0.841 -17.009 4.573 1.00 97.81 93 LEU A N 1
ATOM 725 C CA . LEU A 1 93 ? -0.202 -16.236 3.508 1.00 97.81 93 LEU A CA 1
ATOM 726 C C . LEU A 1 93 ? 1.332 -16.354 3.493 1.00 97.81 93 LEU A C 1
ATOM 728 O O . LEU A 1 93 ? 1.978 -15.702 2.673 1.00 97.81 93 LEU A O 1
ATOM 732 N N . GLY A 1 94 ? 1.930 -17.117 4.416 1.00 98.12 94 GLY A N 1
ATOM 733 C CA . GLY A 1 94 ? 3.383 -17.241 4.541 1.00 98.12 94 GLY A CA 1
ATOM 734 C C . GLY A 1 94 ? 4.091 -15.917 4.854 1.00 98.12 94 GLY A C 1
ATOM 735 O O . GLY A 1 94 ? 5.234 -15.720 4.445 1.00 98.12 94 GLY A O 1
ATOM 736 N N . MET A 1 95 ? 3.423 -14.986 5.545 1.00 97.75 95 MET A N 1
ATOM 737 C CA . MET A 1 95 ? 3.976 -13.671 5.880 1.00 97.75 95 MET A CA 1
ATOM 738 C C . MET A 1 95 ? 4.125 -13.464 7.386 1.00 97.75 95 MET A C 1
ATOM 740 O O . MET A 1 95 ? 3.397 -14.034 8.196 1.00 97.75 95 MET A O 1
ATOM 744 N N . ASP A 1 96 ? 5.050 -12.585 7.772 1.00 98.12 96 ASP A N 1
ATOM 745 C CA . ASP A 1 96 ? 5.190 -12.192 9.171 1.00 98.12 96 ASP A CA 1
ATOM 746 C C . ASP A 1 96 ? 3.946 -11.433 9.667 1.00 98.12 96 ASP A C 1
ATOM 748 O O . ASP A 1 96 ? 3.414 -10.546 8.986 1.00 98.12 96 ASP A O 1
ATOM 752 N N . ARG A 1 97 ? 3.528 -11.721 10.904 1.00 97.94 97 ARG A N 1
ATOM 753 C CA . ARG A 1 97 ? 2.366 -11.091 11.547 1.00 97.94 97 ARG A CA 1
ATOM 754 C C . ARG A 1 97 ? 2.506 -9.570 11.595 1.00 97.94 97 ARG A C 1
ATOM 756 O O . ARG A 1 97 ? 1.531 -8.860 11.362 1.00 97.94 97 ARG A O 1
ATOM 763 N N . THR A 1 98 ? 3.707 -9.049 11.849 1.00 97.44 98 THR A N 1
ATOM 764 C CA . THR A 1 98 ? 3.951 -7.597 11.881 1.00 97.44 98 THR A CA 1
ATOM 765 C C . THR A 1 98 ? 3.729 -6.968 10.511 1.00 97.44 98 THR A C 1
ATOM 767 O O . THR A 1 98 ? 3.232 -5.846 10.411 1.00 97.44 98 THR A O 1
ATOM 770 N N . THR A 1 99 ? 4.091 -7.682 9.443 1.00 96.88 99 THR A N 1
ATOM 771 C CA . THR A 1 99 ? 3.877 -7.231 8.064 1.00 96.88 99 THR A CA 1
ATOM 772 C C . THR A 1 99 ? 2.392 -7.196 7.729 1.00 96.88 99 THR A C 1
ATOM 774 O O . THR A 1 99 ? 1.934 -6.189 7.189 1.00 96.88 99 THR A O 1
ATOM 777 N N . LEU A 1 100 ? 1.636 -8.227 8.125 1.00 98.00 100 LEU A N 1
ATOM 778 C CA . LEU A 1 100 ? 0.182 -8.247 7.970 1.00 98.00 100 LEU A CA 1
ATOM 779 C C . LEU A 1 100 ? -0.474 -7.078 8.714 1.00 98.00 100 LEU A C 1
ATOM 781 O O . LEU A 1 100 ? -1.250 -6.343 8.116 1.00 98.00 100 LEU A O 1
ATOM 785 N N . ILE A 1 101 ? -0.121 -6.851 9.984 1.00 97.75 101 ILE A N 1
ATOM 786 C CA . ILE A 1 101 ? -0.674 -5.742 10.779 1.00 97.75 101 ILE A CA 1
ATOM 787 C C . ILE A 1 101 ? -0.363 -4.395 10.120 1.00 97.75 101 ILE A C 1
ATOM 789 O O . ILE A 1 101 ? -1.245 -3.560 9.967 1.00 97.75 101 ILE A O 1
ATOM 793 N N . ARG A 1 102 ? 0.878 -4.174 9.665 1.00 96.50 102 ARG A N 1
ATOM 794 C CA . ARG A 1 102 ? 1.246 -2.932 8.959 1.00 96.50 102 ARG A CA 1
ATOM 795 C C . ARG A 1 102 ? 0.435 -2.725 7.682 1.00 96.50 102 ARG A C 1
ATOM 797 O O . ARG A 1 102 ? 0.168 -1.581 7.331 1.00 96.50 102 ARG A O 1
ATOM 804 N N . LEU A 1 103 ? 0.103 -3.806 6.980 1.00 97.50 103 LEU A N 1
ATOM 805 C CA . LEU A 1 103 ? -0.723 -3.755 5.783 1.00 97.50 103 LEU A CA 1
ATOM 806 C C . LEU A 1 103 ? -2.177 -3.436 6.147 1.00 97.50 103 LEU A C 1
ATOM 808 O O . LEU A 1 103 ? -2.734 -2.501 5.584 1.00 97.50 103 LEU A O 1
ATOM 812 N N . LEU A 1 104 ? -2.744 -4.133 7.135 1.00 98.12 104 LEU A N 1
ATOM 813 C CA . LEU A 1 104 ? -4.096 -3.886 7.641 1.00 98.12 104 LEU A CA 1
ATOM 814 C C . LEU A 1 104 ? -4.259 -2.462 8.174 1.00 98.12 104 LEU A C 1
ATOM 816 O O . LEU A 1 104 ? -5.264 -1.840 7.879 1.00 98.12 104 LEU A O 1
ATOM 820 N N . ASN A 1 105 ? -3.258 -1.884 8.842 1.00 97.56 105 ASN A N 1
ATOM 821 C CA . ASN A 1 105 ? -3.332 -0.500 9.322 1.00 97.56 105 ASN A CA 1
ATOM 822 C C . ASN A 1 105 ? -3.559 0.525 8.194 1.00 97.56 105 ASN A C 1
ATOM 824 O O . ASN A 1 105 ? -4.053 1.617 8.459 1.00 97.56 105 ASN A O 1
ATOM 828 N N . LEU A 1 106 ? -3.251 0.205 6.928 1.00 97.56 106 LEU A N 1
ATOM 829 C CA . LEU A 1 106 ? -3.582 1.084 5.797 1.00 97.56 106 LEU A CA 1
ATOM 830 C C . LEU A 1 106 ? -5.098 1.243 5.598 1.00 97.56 106 LEU A C 1
ATOM 832 O O . LEU A 1 106 ? -5.535 2.234 5.009 1.00 97.56 106 LEU A O 1
ATOM 836 N N . THR A 1 107 ? -5.916 0.316 6.104 1.00 97.62 107 THR A N 1
ATOM 837 C CA . THR A 1 107 ? -7.377 0.462 6.101 1.00 97.62 107 THR A CA 1
ATOM 838 C C . THR A 1 107 ? -7.855 1.548 7.062 1.00 97.62 107 THR A C 1
ATOM 840 O O . THR A 1 107 ? -8.971 2.030 6.897 1.00 97.62 107 THR A O 1
ATOM 843 N N . TRP A 1 108 ? -7.013 2.018 7.985 1.00 97.69 108 TRP A N 1
ATOM 844 C CA . TRP A 1 108 ? -7.335 3.110 8.913 1.00 97.69 108 TRP A CA 1
ATOM 845 C C . TRP A 1 108 ? -7.001 4.500 8.361 1.00 97.69 108 TRP A C 1
ATOM 847 O O . TRP A 1 108 ? -7.178 5.506 9.041 1.00 97.69 108 TRP A O 1
ATOM 857 N N . LEU A 1 109 ? -6.512 4.587 7.121 1.00 98.19 109 LEU A N 1
ATOM 858 C CA . LEU A 1 109 ? -6.377 5.875 6.446 1.00 98.19 109 LEU A CA 1
ATOM 859 C C . LEU A 1 109 ? -7.755 6.492 6.178 1.00 98.19 109 LEU A C 1
ATOM 861 O O . LEU A 1 109 ? -8.721 5.785 5.862 1.00 98.19 109 LEU A O 1
ATOM 865 N N . SER A 1 110 ? -7.815 7.818 6.240 1.00 97.56 110 SER A N 1
ATOM 866 C CA . SER A 1 110 ? -9.013 8.593 5.978 1.00 97.56 110 SER A CA 1
ATOM 867 C C . SER A 1 110 ? -9.470 8.343 4.540 1.00 97.56 110 SER A C 1
ATOM 869 O O . SER A 1 110 ? -8.639 8.109 3.648 1.00 97.56 110 SER A O 1
ATOM 871 N N . PRO A 1 111 ? -10.787 8.385 4.280 1.00 96.62 111 PRO A N 1
ATOM 872 C CA . PRO A 1 111 ? -11.316 8.213 2.932 1.00 96.62 111 PRO A CA 1
ATOM 873 C C . PRO A 1 111 ? -10.671 9.176 1.924 1.00 96.62 111 PRO A C 1
ATOM 875 O O . PRO A 1 111 ? -10.258 8.746 0.852 1.00 96.62 111 PRO A O 1
ATOM 878 N N . ALA A 1 112 ? -10.458 10.439 2.313 1.00 96.19 112 ALA A N 1
ATOM 879 C CA . ALA A 1 112 ? -9.827 11.452 1.465 1.00 96.19 112 ALA A CA 1
ATOM 880 C C . ALA A 1 112 ? -8.393 11.079 1.044 1.00 96.19 112 ALA A C 1
ATOM 882 O O . ALA A 1 112 ? -8.012 11.260 -0.115 1.00 96.19 112 ALA A O 1
ATOM 883 N N . ILE A 1 113 ? -7.596 10.519 1.961 1.00 96.56 113 ILE A N 1
ATOM 884 C CA . ILE A 1 113 ? -6.229 10.072 1.658 1.00 96.56 113 ILE A CA 1
ATOM 885 C C . ILE A 1 113 ? -6.257 8.867 0.712 1.00 96.56 113 ILE A C 1
ATOM 887 O O . ILE A 1 113 ? -5.498 8.831 -0.259 1.00 96.56 113 ILE A O 1
ATOM 891 N N . LYS A 1 114 ? -7.140 7.890 0.958 1.00 96.69 114 LYS A N 1
ATOM 892 C CA . LYS A 1 114 ? -7.295 6.718 0.078 1.00 96.69 114 LYS A CA 1
ATOM 893 C C . LYS A 1 114 ? -7.710 7.133 -1.333 1.00 96.69 114 LYS A C 1
ATOM 895 O O . LYS A 1 114 ? -7.113 6.662 -2.300 1.00 96.69 114 LYS A O 1
ATOM 900 N N . ASP A 1 115 ? -8.663 8.053 -1.446 1.00 96.00 115 ASP A N 1
ATOM 901 C CA . ASP A 1 115 ? -9.137 8.578 -2.726 1.00 96.00 115 ASP A CA 1
ATOM 902 C C . ASP A 1 115 ? -8.024 9.274 -3.502 1.00 96.00 115 ASP A C 1
ATOM 904 O O . ASP A 1 115 ? -7.857 9.027 -4.696 1.00 96.00 115 ASP A O 1
ATOM 908 N N . TYR A 1 116 ? -7.216 10.098 -2.835 1.00 95.31 116 TYR A N 1
ATOM 909 C CA . TYR A 1 116 ? -6.065 10.718 -3.480 1.00 95.31 116 TYR A CA 1
ATOM 910 C C . TYR A 1 116 ? -5.062 9.682 -3.988 1.00 95.31 116 TYR A C 1
ATOM 912 O O . TYR A 1 116 ? -4.616 9.771 -5.130 1.00 95.31 116 TYR A O 1
ATOM 920 N N . ILE A 1 117 ? -4.736 8.672 -3.175 1.00 94.88 117 ILE A N 1
ATOM 921 C CA . ILE A 1 117 ? -3.788 7.624 -3.568 1.00 94.88 117 ILE A CA 1
ATOM 922 C C . ILE A 1 117 ? -4.313 6.837 -4.774 1.00 94.88 117 ILE A C 1
ATOM 924 O O . ILE A 1 117 ? -3.546 6.549 -5.692 1.00 94.88 117 ILE A O 1
ATOM 928 N N . ASN A 1 118 ? -5.611 6.538 -4.815 1.00 94.00 118 ASN A N 1
ATOM 929 C CA . ASN A 1 118 ? -6.252 5.852 -5.940 1.00 94.00 118 ASN A CA 1
ATOM 930 C C . ASN A 1 118 ? -6.283 6.698 -7.222 1.00 94.00 118 ASN A C 1
ATOM 932 O O . ASN A 1 118 ? -6.276 6.143 -8.316 1.00 94.00 118 ASN A O 1
ATOM 936 N N . ARG A 1 119 ? -6.280 8.031 -7.102 1.00 93.00 119 ARG A N 1
ATOM 937 C CA . ARG A 1 119 ? -6.214 8.965 -8.240 1.00 93.00 119 ARG A CA 1
ATOM 938 C C . ARG A 1 119 ? -4.799 9.212 -8.755 1.00 93.00 119 ARG A C 1
ATOM 940 O O . ARG A 1 119 ? -4.646 9.892 -9.769 1.00 93.00 119 ARG A O 1
ATOM 947 N N . LEU A 1 120 ? -3.766 8.705 -8.080 1.00 90.88 120 LEU A N 1
ATOM 948 C CA . LEU A 1 120 ? -2.404 8.803 -8.597 1.00 90.88 120 LEU A CA 1
ATOM 949 C C . LEU A 1 120 ? -2.325 8.085 -9.949 1.00 90.88 120 LEU A C 1
ATOM 951 O O . LEU A 1 120 ? -2.711 6.922 -10.077 1.00 90.88 120 LEU A O 1
ATOM 955 N N . GLY A 1 121 ? -1.830 8.796 -10.960 1.00 89.06 121 GLY A N 1
ATOM 956 C CA . GLY A 1 121 ? -1.606 8.213 -12.276 1.00 89.06 121 GLY A CA 1
ATOM 957 C C . GLY A 1 121 ? -0.559 7.094 -12.225 1.00 89.06 121 GLY A C 1
ATOM 958 O O . GLY A 1 121 ? 0.241 7.032 -11.284 1.00 89.06 121 GLY A O 1
ATOM 959 N N . PRO A 1 122 ? -0.548 6.202 -13.228 1.00 88.19 122 PRO A N 1
ATOM 960 C CA . PRO A 1 122 ? 0.554 5.275 -13.408 1.00 88.19 122 PRO A CA 1
ATOM 961 C C . PRO A 1 122 ? 1.817 6.095 -13.683 1.00 88.19 122 PRO A C 1
ATOM 963 O O . PRO A 1 122 ? 1.889 6.833 -14.663 1.00 88.19 122 PRO A O 1
ATOM 966 N N . ASP A 1 123 ? 2.783 6.012 -12.776 1.00 76.00 123 ASP A N 1
ATOM 967 C CA . ASP A 1 123 ? 4.012 6.788 -12.866 1.00 76.00 123 ASP A CA 1
ATOM 968 C C . ASP A 1 123 ? 5.133 5.879 -13.372 1.00 76.00 123 ASP A C 1
ATOM 970 O O . ASP A 1 123 ? 5.305 4.744 -12.916 1.00 76.00 123 ASP A O 1
ATOM 974 N N . THR A 1 124 ? 5.893 6.368 -14.348 1.00 60.25 124 THR A N 1
ATOM 975 C CA . THR A 1 124 ? 7.115 5.702 -14.808 1.00 60.25 124 THR A CA 1
ATOM 976 C C . THR A 1 124 ? 8.207 5.739 -13.739 1.00 60.25 124 THR A C 1
ATOM 978 O O . THR A 1 124 ? 9.099 4.890 -13.750 1.00 60.25 124 THR A O 1
ATOM 981 N N . LEU A 1 125 ? 8.134 6.701 -12.810 1.00 66.88 125 LEU A N 1
ATOM 982 C CA . LEU A 1 125 ? 9.106 6.906 -11.740 1.00 66.88 125 LEU A CA 1
ATOM 983 C C . LEU A 1 125 ? 8.585 6.435 -10.375 1.00 66.88 125 LEU A C 1
ATOM 985 O O . LEU A 1 125 ? 7.399 6.178 -10.169 1.00 66.88 125 LEU A O 1
ATOM 989 N N . GLN A 1 126 ? 9.508 6.274 -9.421 1.00 74.31 126 GLN A N 1
ATOM 990 C CA . GLN A 1 126 ? 9.148 5.910 -8.053 1.00 74.31 126 GLN A CA 1
ATOM 991 C C . GLN A 1 126 ? 8.246 6.990 -7.449 1.00 74.31 126 GLN A C 1
ATOM 993 O O . GLN A 1 126 ? 8.661 8.135 -7.292 1.00 74.31 126 GLN A O 1
ATOM 998 N N . CYS A 1 127 ? 7.022 6.608 -7.076 1.00 83.00 127 CYS A N 1
ATOM 999 C CA . CYS A 1 127 ? 6.117 7.491 -6.353 1.00 83.00 127 CYS A CA 1
ATOM 1000 C C . CYS A 1 127 ? 6.798 7.971 -5.053 1.00 83.00 127 CYS A C 1
ATOM 1002 O O . CYS A 1 127 ? 7.214 7.124 -4.252 1.00 83.00 127 CYS A O 1
ATOM 1004 N N . PRO A 1 128 ? 6.881 9.291 -4.798 1.00 87.38 128 PRO A N 1
ATOM 1005 C CA . PRO A 1 128 ? 7.546 9.833 -3.607 1.00 87.38 128 PRO A CA 1
ATOM 1006 C C . PRO A 1 128 ? 6.830 9.430 -2.306 1.00 87.38 128 PRO A C 1
ATOM 1008 O O . PRO A 1 128 ? 7.395 9.452 -1.209 1.00 87.38 128 PRO A O 1
ATOM 1011 N N . LEU A 1 129 ? 5.568 9.010 -2.418 1.00 92.06 129 LEU A N 1
ATOM 1012 C CA . LEU A 1 129 ? 4.783 8.506 -1.308 1.00 92.06 129 LEU A CA 1
ATOM 1013 C C . LEU A 1 129 ? 5.102 7.027 -1.036 1.00 92.06 129 LEU A C 1
ATOM 1015 O O . LEU A 1 129 ? 4.624 6.115 -1.712 1.00 92.06 129 LEU A O 1
ATOM 1019 N N . THR A 1 130 ? 5.897 6.782 0.004 1.00 92.19 130 THR A N 1
ATOM 1020 C CA . THR A 1 130 ? 6.269 5.431 0.439 1.00 92.19 130 THR A CA 1
ATOM 1021 C C . THR A 1 130 ? 5.333 4.888 1.527 1.00 92.19 130 THR A C 1
ATOM 1023 O O . THR A 1 130 ? 4.662 5.639 2.239 1.00 92.19 130 THR A O 1
ATOM 1026 N N . LYS A 1 131 ? 5.353 3.561 1.743 1.00 92.94 131 LYS A N 1
ATOM 1027 C CA . LYS A 1 131 ? 4.659 2.908 2.876 1.00 92.94 131 LYS A CA 1
ATOM 1028 C C . LYS A 1 131 ? 5.045 3.505 4.234 1.00 92.94 131 LYS A C 1
ATOM 1030 O O . LYS A 1 131 ? 4.224 3.540 5.145 1.00 92.94 131 LYS A O 1
ATOM 1035 N N . LYS A 1 132 ? 6.302 3.944 4.381 1.00 94.12 132 LYS A N 1
ATOM 1036 C CA . LYS A 1 132 ? 6.828 4.495 5.636 1.00 94.12 132 LYS A CA 1
ATOM 1037 C C . LYS A 1 132 ? 6.100 5.784 6.014 1.00 94.12 132 LYS A C 1
ATOM 1039 O O . LYS A 1 132 ? 5.740 5.931 7.177 1.00 94.12 132 LYS A O 1
ATOM 1044 N N . HIS A 1 133 ? 5.844 6.656 5.039 1.00 95.44 133 HIS A N 1
ATOM 1045 C CA . HIS A 1 133 ? 5.120 7.905 5.265 1.00 95.44 133 HIS A CA 1
ATOM 1046 C C . HIS A 1 133 ? 3.674 7.639 5.697 1.00 95.44 133 HIS A C 1
ATOM 1048 O O . HIS A 1 133 ? 3.222 8.166 6.707 1.00 95.44 133 HIS A O 1
ATOM 1054 N N . LEU A 1 134 ? 2.973 6.733 5.004 1.00 96.38 134 LEU A N 1
ATOM 1055 C CA . LEU A 1 134 ? 1.591 6.395 5.363 1.00 96.38 134 LEU A CA 1
ATOM 1056 C C . LEU A 1 134 ? 1.473 5.766 6.748 1.00 96.38 134 LEU A C 1
ATOM 1058 O O . LEU A 1 134 ? 0.517 6.040 7.464 1.00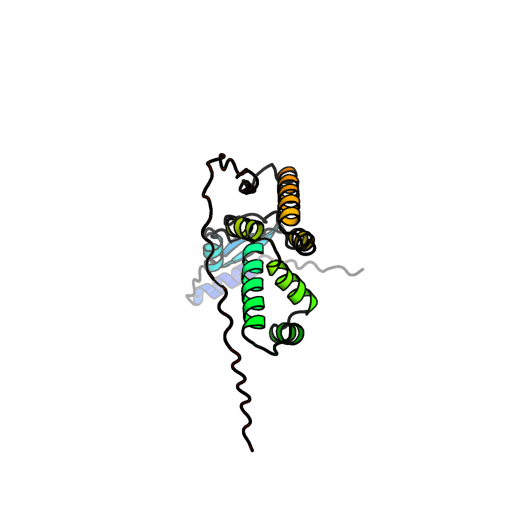 96.38 134 LEU A O 1
ATOM 1062 N N . ARG A 1 135 ? 2.459 4.969 7.166 1.00 95.06 135 ARG A N 1
ATOM 1063 C CA . ARG A 1 135 ? 2.454 4.350 8.495 1.00 95.06 135 ARG A CA 1
ATOM 1064 C C . ARG A 1 135 ? 2.369 5.385 9.623 1.00 95.06 135 ARG A C 1
ATOM 1066 O O . ARG A 1 135 ? 1.683 5.131 10.606 1.00 95.06 135 ARG A O 1
ATOM 1073 N N . GLN A 1 136 ? 3.024 6.536 9.485 1.00 96.56 136 GLN A N 1
ATOM 1074 C CA . GLN A 1 136 ? 2.951 7.612 10.484 1.00 96.56 136 GLN A CA 1
ATOM 1075 C C . GLN A 1 136 ? 1.553 8.237 10.566 1.00 96.56 136 GLN A C 1
ATOM 1077 O O . GLN A 1 136 ? 1.150 8.718 11.616 1.00 96.56 136 GLN A O 1
ATOM 1082 N N . LEU A 1 137 ? 0.793 8.201 9.474 1.00 97.75 137 LEU A N 1
ATOM 1083 C CA . LEU A 1 137 ? -0.575 8.711 9.440 1.00 97.75 137 LEU A CA 1
ATOM 1084 C C . LEU A 1 137 ? -1.557 7.709 10.044 1.00 97.75 137 LEU A C 1
ATOM 1086 O O . LEU A 1 137 ? -2.495 8.109 10.721 1.00 97.75 137 LEU A O 1
ATOM 1090 N N . THR A 1 138 ? -1.320 6.405 9.872 1.00 97.25 138 THR A N 1
ATOM 1091 C CA . THR A 1 138 ? -2.188 5.354 10.442 1.00 97.25 138 THR A CA 1
ATOM 1092 C C . THR A 1 138 ? -2.204 5.316 11.972 1.00 97.25 138 THR A C 1
ATOM 1094 O O . THR A 1 138 ? -3.075 4.678 12.549 1.00 97.25 138 THR A O 1
ATOM 1097 N N . THR A 1 139 ? -1.254 5.974 12.646 1.00 96.81 139 THR A N 1
ATOM 1098 C CA . THR A 1 139 ? -1.250 6.085 14.115 1.00 96.81 139 THR A CA 1
ATOM 1099 C C . THR A 1 139 ? -2.136 7.216 14.636 1.00 96.81 139 THR A C 1
ATOM 1101 O O . THR A 1 139 ? -2.388 7.279 15.835 1.00 96.81 139 THR A O 1
ATOM 1104 N N . ILE A 1 140 ? -2.589 8.119 13.763 1.00 97.56 140 ILE A N 1
ATOM 1105 C CA . ILE A 1 140 ? -3.480 9.230 14.105 1.00 97.56 140 ILE A CA 1
ATOM 1106 C C . ILE A 1 140 ? -4.920 8.722 13.990 1.00 97.56 140 ILE A C 1
ATOM 1108 O O . ILE A 1 140 ? -5.324 8.286 12.915 1.00 97.56 140 ILE A O 1
ATOM 1112 N N . GLN A 1 141 ? -5.678 8.759 15.090 1.00 96.25 141 GLN A N 1
ATOM 1113 C CA . GLN A 1 141 ? -7.075 8.297 15.116 1.00 96.25 141 GLN A CA 1
ATOM 1114 C C . GLN A 1 141 ? -8.040 9.299 14.469 1.00 96.25 141 GLN A C 1
ATOM 1116 O O . GLN A 1 141 ? -9.007 8.896 13.830 1.00 96.25 141 GLN A O 1
ATOM 1121 N N . ASP A 1 142 ? -7.773 10.596 14.627 1.00 97.31 142 ASP A N 1
ATOM 1122 C CA . ASP A 1 142 ? -8.600 11.661 14.069 1.00 97.31 142 ASP A CA 1
ATOM 1123 C C . ASP A 1 142 ? -8.349 11.820 12.559 1.00 97.31 142 ASP A C 1
ATOM 1125 O O . ASP A 1 142 ? -7.227 12.089 12.115 1.00 97.31 142 ASP A O 1
ATOM 1129 N N . SER A 1 143 ? -9.406 11.657 11.759 1.00 96.25 143 SER A N 1
ATOM 1130 C CA . SER A 1 143 ? -9.329 11.723 10.299 1.00 96.25 143 SER A CA 1
ATOM 1131 C C . SER A 1 143 ? -9.027 13.119 9.752 1.00 96.25 143 SER A C 1
ATOM 1133 O O . SER A 1 143 ? -8.424 13.228 8.679 1.00 96.25 143 SER A O 1
ATOM 1135 N N . GLU A 1 144 ? -9.440 14.180 10.448 1.00 95.88 144 GLU A N 1
ATOM 1136 C CA . GLU A 1 144 ? -9.170 15.563 10.045 1.00 95.88 144 GLU A CA 1
ATOM 1137 C C . GLU A 1 144 ? -7.686 15.872 10.247 1.00 95.88 144 GLU A C 1
ATOM 1139 O O . GLU A 1 144 ? -7.005 16.267 9.296 1.00 95.88 144 GLU A O 1
ATOM 1144 N N . ILE A 1 145 ? -7.149 15.546 11.429 1.00 97.31 145 ILE A N 1
ATOM 1145 C CA . ILE A 1 145 ? -5.717 15.698 11.735 1.00 97.31 145 ILE A CA 1
ATOM 1146 C C . ILE A 1 145 ? -4.871 14.861 10.769 1.00 97.31 145 ILE A C 1
ATOM 1148 O O . ILE A 1 145 ? -3.833 15.309 10.277 1.00 97.31 145 ILE A O 1
ATOM 1152 N N . GLN A 1 146 ? -5.309 13.641 10.449 1.00 97.69 146 GLN A N 1
ATOM 1153 C CA . GLN A 1 146 ? -4.605 12.786 9.496 1.00 97.69 146 GLN A CA 1
ATOM 1154 C C . GLN A 1 146 ? -4.530 13.424 8.099 1.00 97.69 146 GLN A C 1
ATOM 1156 O O . GLN A 1 146 ? -3.489 13.362 7.443 1.00 97.69 146 GLN A O 1
ATOM 1161 N N . THR A 1 147 ? -5.615 14.062 7.659 1.00 96.88 147 THR A N 1
ATOM 1162 C CA . THR A 1 147 ? -5.713 14.744 6.361 1.00 96.88 147 THR A CA 1
ATOM 1163 C C . THR A 1 147 ? -4.842 16.003 6.317 1.00 96.88 147 THR A C 1
ATOM 1165 O O . THR A 1 147 ? -4.154 16.250 5.321 1.00 96.88 147 THR A O 1
ATOM 1168 N N . GLU A 1 148 ? -4.793 16.765 7.410 1.00 96.69 148 GLU A N 1
ATOM 1169 C CA . GLU A 1 148 ? -3.896 17.914 7.560 1.00 96.69 148 GLU A CA 1
ATOM 1170 C C . GLU A 1 148 ? -2.421 17.481 7.481 1.00 96.69 148 GLU A C 1
ATOM 1172 O O . GLU A 1 148 ? -1.652 17.996 6.665 1.00 96.69 148 GLU A O 1
ATOM 1177 N N . LYS A 1 149 ? -2.032 16.461 8.260 1.00 97.81 149 LYS A N 1
ATOM 1178 C CA . LYS A 1 149 ? -0.667 15.909 8.245 1.00 97.81 149 LYS A CA 1
ATOM 1179 C C . LYS A 1 149 ? -0.284 15.326 6.892 1.00 97.81 149 LYS A C 1
ATOM 1181 O O . LYS A 1 149 ? 0.863 15.465 6.467 1.00 97.81 149 LYS A O 1
ATOM 1186 N N . PHE A 1 150 ? -1.228 14.704 6.194 1.00 97.06 150 PHE A N 1
ATOM 1187 C CA . PHE A 1 150 ? -1.002 14.233 4.834 1.00 97.06 150 PHE A CA 1
ATOM 1188 C C . PHE A 1 150 ? -0.731 15.389 3.863 1.00 97.06 150 PHE A C 1
ATOM 1190 O O . PHE A 1 150 ? 0.162 15.282 3.027 1.00 97.06 150 PHE A O 1
ATOM 1197 N N . SER A 1 151 ? -1.440 16.508 3.998 1.00 95.81 151 SER A N 1
ATOM 1198 C CA . SER A 1 151 ? -1.233 17.690 3.151 1.00 95.81 151 SER A CA 1
ATOM 1199 C C . SER A 1 151 ? 0.172 18.270 3.337 1.00 95.81 151 SER A C 1
ATOM 1201 O O . SER A 1 151 ? 0.894 18.446 2.356 1.00 95.81 151 SER A O 1
ATOM 1203 N N . GLN A 1 152 ? 0.606 18.429 4.594 1.00 96.25 152 GLN A N 1
ATOM 1204 C CA . GLN A 1 152 ? 1.968 18.862 4.949 1.00 96.25 152 GLN A CA 1
ATOM 1205 C C . GLN A 1 152 ? 3.036 17.917 4.370 1.00 96.25 152 GLN A C 1
ATOM 1207 O O . GLN A 1 152 ? 4.049 18.357 3.826 1.00 96.25 152 GLN A O 1
ATOM 1212 N N . LEU A 1 153 ? 2.797 16.603 4.439 1.00 95.44 153 LEU A N 1
ATOM 1213 C CA . LEU A 1 153 ? 3.682 15.595 3.854 1.00 95.44 153 LEU A CA 1
ATOM 1214 C C . LEU A 1 153 ? 3.796 15.753 2.329 1.00 95.44 153 LEU A C 1
ATOM 1216 O O . LEU A 1 153 ? 4.900 15.697 1.793 1.00 95.44 153 LEU A O 1
ATOM 1220 N N . ILE A 1 154 ? 2.681 15.942 1.619 1.00 93.94 154 ILE A N 1
ATOM 1221 C CA . ILE A 1 154 ? 2.693 16.123 0.160 1.00 93.94 154 ILE A CA 1
ATOM 1222 C C . ILE A 1 154 ? 3.420 17.415 -0.232 1.00 93.94 154 ILE A C 1
ATOM 1224 O O . ILE A 1 154 ? 4.161 17.410 -1.213 1.00 93.94 154 ILE A O 1
ATOM 1228 N N . GLU A 1 155 ? 3.253 18.500 0.522 1.00 92.19 155 GLU A N 1
ATOM 1229 C CA . GLU A 1 155 ? 3.987 19.753 0.304 1.00 92.19 155 GLU A CA 1
ATOM 1230 C C . GLU A 1 155 ? 5.495 19.579 0.504 1.00 92.19 155 GLU A C 1
ATOM 1232 O O . GLU A 1 155 ? 6.273 19.970 -0.367 1.00 92.19 155 GLU A O 1
ATOM 1237 N N . SER A 1 156 ? 5.910 18.900 1.578 1.00 92.75 156 SER A N 1
ATOM 1238 C CA . SER A 1 156 ? 7.320 18.564 1.815 1.00 92.75 156 SER A CA 1
ATOM 1239 C C . SER A 1 156 ? 7.904 17.737 0.667 1.00 92.75 156 SER A C 1
ATOM 1241 O O . SER A 1 156 ? 8.988 18.037 0.175 1.00 92.75 156 SER A O 1
ATOM 1243 N N . LEU A 1 157 ? 7.165 16.732 0.185 1.00 90.88 157 LEU A N 1
ATOM 1244 C CA . LEU A 1 157 ? 7.595 15.894 -0.937 1.00 90.88 157 LEU A CA 1
ATOM 1245 C C . LEU A 1 157 ? 7.631 16.658 -2.269 1.00 90.88 157 LEU A C 1
ATOM 1247 O O . LEU A 1 157 ? 8.342 16.255 -3.179 1.00 90.88 157 LEU A O 1
ATOM 1251 N N . LYS A 1 158 ? 6.899 17.762 -2.438 1.00 86.00 158 LYS A N 1
ATOM 1252 C CA . LYS A 1 158 ? 7.043 18.596 -3.645 1.00 86.00 158 LYS A CA 1
ATOM 1253 C C . LYS A 1 158 ? 8.364 19.365 -3.647 1.00 86.00 158 LYS A C 1
ATOM 1255 O O . LYS A 1 158 ? 8.949 19.535 -4.716 1.00 86.00 158 LYS A O 1
ATOM 1260 N N . GLY A 1 159 ? 8.841 19.784 -2.473 1.00 82.19 159 GLY A N 1
ATOM 1261 C CA . GLY A 1 159 ? 10.120 20.483 -2.318 1.00 82.19 159 GLY A CA 1
ATOM 1262 C C . GLY A 1 159 ? 11.310 19.649 -2.796 1.00 82.19 159 GLY A C 1
ATOM 1263 O O . GLY A 1 159 ? 12.149 20.147 -3.545 1.00 82.19 159 GLY A O 1
ATOM 1264 N N . ASP A 1 160 ? 11.323 18.358 -2.457 1.00 77.25 160 ASP A N 1
ATOM 1265 C CA . ASP A 1 160 ? 12.446 17.462 -2.761 1.00 77.25 160 ASP A CA 1
ATOM 1266 C C . ASP A 1 160 ? 12.487 16.993 -4.233 1.00 77.25 160 ASP A C 1
ATOM 1268 O O . ASP A 1 160 ? 13.549 16.643 -4.748 1.00 77.25 160 ASP A O 1
ATOM 1272 N N . TYR A 1 161 ? 11.348 17.004 -4.944 1.00 68.88 161 TYR A N 1
ATOM 1273 C CA . TYR A 1 161 ? 11.194 16.385 -6.276 1.00 68.88 161 TYR A CA 1
ATOM 1274 C C . TYR A 1 161 ? 10.890 17.384 -7.412 1.00 68.88 161 TYR A C 1
ATOM 1276 O O . TYR A 1 161 ? 10.547 16.979 -8.526 1.00 68.88 161 TYR A O 1
ATOM 1284 N N . SER A 1 162 ? 11.053 18.688 -7.163 1.00 54.47 162 SER A N 1
ATOM 1285 C CA . SER A 1 162 ? 10.619 19.809 -8.023 1.00 54.47 162 SER A CA 1
ATOM 1286 C C . SER A 1 162 ? 11.141 19.811 -9.478 1.00 54.47 162 SER A C 1
ATOM 1288 O O . SER A 1 162 ? 10.700 20.615 -10.294 1.00 54.47 162 SER A O 1
ATOM 1290 N N . LYS A 1 163 ? 12.040 18.902 -9.878 1.00 59.62 163 LYS A N 1
ATOM 1291 C CA . LYS A 1 163 ? 12.587 18.930 -11.241 1.00 59.62 163 LYS A CA 1
ATOM 1292 C C . LYS A 1 163 ? 11.757 18.206 -12.308 1.00 59.62 163 LYS A C 1
ATOM 1294 O O . LYS A 1 163 ? 11.903 18.613 -13.448 1.00 59.62 163 LYS A O 1
ATOM 1299 N N . ASN A 1 164 ? 10.904 17.204 -12.018 1.00 54.50 164 ASN A N 1
ATOM 1300 C CA . ASN A 1 164 ? 10.298 16.400 -13.113 1.00 54.50 164 ASN A CA 1
ATOM 1301 C C . ASN A 1 164 ? 8.901 15.758 -12.914 1.00 54.50 164 ASN A C 1
ATOM 1303 O O . ASN A 1 164 ? 8.376 15.207 -13.880 1.00 54.50 164 ASN A O 1
ATOM 1307 N N . THR A 1 165 ? 8.252 15.800 -11.743 1.00 58.16 165 THR A N 1
ATOM 1308 C CA . THR A 1 165 ? 6.978 15.065 -11.526 1.00 58.16 165 THR A CA 1
ATOM 1309 C C . THR A 1 165 ? 5.797 15.973 -11.184 1.00 58.16 165 THR A C 1
ATOM 1311 O O . THR A 1 165 ? 5.786 16.638 -10.148 1.00 58.16 165 THR A O 1
ATOM 1314 N N . LYS A 1 166 ? 4.756 15.959 -12.029 1.00 67.44 166 LYS A N 1
ATOM 1315 C CA . LYS A 1 166 ? 3.468 16.625 -11.774 1.00 67.44 166 LYS A CA 1
ATOM 1316 C C . LYS A 1 166 ? 2.625 15.774 -10.816 1.00 67.44 166 LYS A C 1
ATOM 1318 O O . LYS A 1 166 ? 1.823 14.955 -11.253 1.00 67.44 166 LYS A O 1
ATOM 1323 N N . LEU A 1 167 ? 2.809 15.953 -9.509 1.00 69.56 167 LEU A N 1
ATOM 1324 C CA . LEU A 1 167 ? 1.900 15.370 -8.517 1.00 69.56 167 LEU A CA 1
ATOM 1325 C C . LEU A 1 167 ? 0.537 16.082 -8.570 1.00 69.56 167 LEU A C 1
ATOM 1327 O O . LEU A 1 167 ? 0.513 17.316 -8.639 1.00 69.56 167 LEU A O 1
ATOM 1331 N N . PRO A 1 168 ? -0.592 15.350 -8.502 1.00 73.62 168 PRO A N 1
ATOM 1332 C CA . PRO A 1 168 ? -1.901 15.979 -8.404 1.00 73.62 168 PRO A CA 1
ATOM 1333 C C . PRO A 1 168 ? -1.978 16.853 -7.146 1.00 73.62 168 PRO A C 1
ATOM 1335 O O . PRO A 1 168 ? -1.417 16.534 -6.098 1.00 73.62 168 PRO A O 1
ATOM 1338 N N . THR A 1 169 ? -2.664 17.989 -7.239 1.00 81.25 169 THR A N 1
ATOM 1339 C CA . THR A 1 169 ? -2.893 18.844 -6.073 1.00 81.25 169 THR A CA 1
ATOM 1340 C C . THR A 1 169 ? -3.877 18.152 -5.140 1.00 81.25 169 THR A C 1
ATOM 1342 O O . THR A 1 169 ? -5.015 17.885 -5.521 1.00 81.25 169 THR A O 1
ATOM 1345 N N . PHE A 1 170 ? -3.437 17.863 -3.916 1.00 75.56 170 PHE A N 1
ATOM 1346 C CA . PHE A 1 170 ? -4.334 17.423 -2.858 1.00 75.56 170 PHE A CA 1
ATOM 1347 C C . PHE A 1 170 ? -5.219 18.608 -2.459 1.00 75.56 170 PHE A C 1
ATOM 1349 O O . PHE A 1 170 ? -4.735 19.580 -1.888 1.00 75.56 170 PHE A O 1
ATOM 1356 N N . GLN A 1 171 ? -6.498 18.565 -2.828 1.00 77.81 171 GLN A N 1
ATOM 1357 C CA . GLN A 1 171 ? -7.483 19.547 -2.388 1.00 77.81 171 GLN A CA 1
ATOM 1358 C C . GLN A 1 171 ? -8.212 18.962 -1.185 1.00 77.81 171 GLN A C 1
ATOM 1360 O O . GLN A 1 171 ? -8.971 18.001 -1.326 1.00 77.81 171 GLN A O 1
ATOM 1365 N N . ILE A 1 172 ? -7.979 19.532 -0.002 1.00 70.38 172 ILE A N 1
ATOM 1366 C CA . ILE A 1 172 ? -8.831 19.259 1.151 1.00 70.38 172 ILE A CA 1
ATOM 1367 C C . ILE A 1 172 ? -10.193 19.849 0.792 1.00 70.38 172 ILE A C 1
ATOM 1369 O O . ILE A 1 172 ? -10.344 21.069 0.714 1.00 70.38 172 ILE A O 1
ATOM 1373 N N . LEU A 1 173 ? -11.181 18.995 0.531 1.00 60.41 173 LEU A N 1
ATOM 1374 C CA . LEU A 1 173 ? -12.572 19.425 0.465 1.00 60.41 173 LEU A CA 1
ATOM 1375 C C . LEU A 1 173 ? -12.975 19.807 1.891 1.00 60.41 173 LEU A C 1
ATOM 1377 O O . LEU A 1 173 ? -13.533 18.995 2.622 1.00 60.41 173 LEU A O 1
ATOM 1381 N N . SER A 1 174 ? -12.606 21.019 2.310 1.00 51.69 174 SER A N 1
ATOM 1382 C CA . SER A 1 174 ? -13.043 21.603 3.570 1.00 51.69 174 SER A CA 1
ATOM 1383 C C . SER A 1 174 ? -14.567 21.647 3.544 1.00 51.69 174 SER A C 1
ATOM 1385 O O . SER A 1 174 ? -15.177 22.486 2.884 1.00 51.69 174 SER A O 1
ATOM 1387 N N . THR A 1 175 ? -15.200 20.712 4.246 1.00 55.72 175 THR A N 1
ATOM 1388 C CA . THR A 1 175 ? -16.636 20.756 4.540 1.00 55.72 175 THR A CA 1
ATOM 1389 C C . THR A 1 175 ? -16.959 21.874 5.540 1.00 55.72 175 THR A C 1
ATOM 1391 O O . THR A 1 175 ? -18.126 22.226 5.731 1.00 55.72 175 THR A O 1
ATOM 1394 N N . SER A 1 176 ? -15.935 22.505 6.124 1.00 49.56 176 SER A N 1
ATOM 1395 C CA . SER A 1 176 ? -16.050 23.607 7.070 1.00 49.56 176 SER A CA 1
ATOM 1396 C C . SER A 1 176 ? -16.170 24.949 6.346 1.00 49.56 176 SER A C 1
ATOM 1398 O O . SER A 1 176 ? -15.216 25.715 6.237 1.00 49.56 176 SER A O 1
ATOM 1400 N N . SER A 1 177 ? -17.353 25.207 5.784 1.00 49.94 177 SER A N 1
ATOM 1401 C CA . SER A 1 177 ? -17.908 26.563 5.580 1.00 49.94 177 SER A CA 1
ATOM 1402 C C . SER A 1 177 ? -19.360 26.559 5.097 1.00 49.94 177 SER A C 1
ATOM 1404 O O . SER A 1 177 ? -19.870 27.589 4.657 1.00 49.94 177 SER A O 1
ATOM 1406 N N . ARG A 1 178 ? -20.111 25.459 5.264 1.00 51.31 178 ARG A N 1
ATOM 1407 C CA . ARG A 1 178 ? -21.578 25.563 5.309 1.00 51.31 178 ARG A CA 1
ATOM 1408 C C . ARG A 1 178 ? -21.992 26.086 6.688 1.00 51.31 178 ARG A C 1
ATOM 1410 O O . ARG A 1 178 ? -22.683 25.425 7.454 1.00 51.31 178 ARG A O 1
ATOM 1417 N N . ALA A 1 179 ? -21.508 27.288 7.002 1.00 49.81 179 ALA A N 1
ATOM 1418 C CA . ALA A 1 179 ? -22.042 28.104 8.067 1.00 49.81 179 ALA A CA 1
ATOM 1419 C C . ALA A 1 179 ? -23.540 28.247 7.803 1.00 49.81 179 ALA A C 1
ATOM 1421 O O . ALA A 1 179 ? -23.976 28.727 6.754 1.00 49.81 179 ALA A O 1
ATOM 1422 N N . LEU A 1 180 ? -24.301 27.741 8.762 1.00 52.84 180 LEU A N 1
ATOM 1423 C CA . LEU A 1 180 ? -25.737 27.858 8.898 1.00 52.84 180 LEU A CA 1
ATOM 1424 C C . LEU A 1 180 ? -26.132 29.341 8.862 1.00 52.84 180 LEU A C 1
ATOM 1426 O O . LEU A 1 180 ? -26.321 29.973 9.893 1.00 52.84 180 LEU A O 1
ATOM 1430 N N . SER A 1 181 ? -26.311 29.901 7.669 1.00 53.94 181 SER A N 1
ATOM 1431 C CA . SER A 1 181 ? -27.191 31.050 7.457 1.00 53.94 181 SER A CA 1
ATOM 1432 C C . SER A 1 181 ? -28.621 30.538 7.273 1.00 53.94 181 SER A C 1
ATOM 1434 O O . SER A 1 181 ? -29.297 30.828 6.292 1.00 53.94 181 SER A O 1
ATOM 1436 N N . LEU A 1 182 ? -29.101 29.743 8.235 1.00 55.84 182 LEU A N 1
ATOM 1437 C CA . LEU A 1 182 ? -30.532 29.507 8.376 1.00 55.84 182 LEU A CA 1
ATOM 1438 C C . LEU A 1 182 ? -31.104 30.746 9.052 1.00 55.84 182 LEU A C 1
ATOM 1440 O O . LEU A 1 182 ? -31.099 30.915 10.270 1.00 55.84 182 LEU A O 1
ATOM 1444 N N . SER A 1 183 ? -31.511 31.667 8.186 1.00 48.78 183 SER A N 1
ATOM 1445 C CA . SER A 1 183 ? -32.287 32.843 8.512 1.00 48.78 183 SER A CA 1
ATOM 1446 C C . SER A 1 183 ? -33.438 32.486 9.449 1.00 48.78 183 SER A C 1
ATOM 1448 O O . SER A 1 183 ? -34.273 31.637 9.138 1.00 48.78 183 SER A O 1
ATOM 1450 N N . LYS A 1 184 ? -33.509 33.222 10.555 1.00 58.97 184 LYS A N 1
ATOM 1451 C CA . LYS A 1 184 ? -34.732 33.562 11.284 1.00 58.97 184 LYS A CA 1
ATOM 1452 C C . LYS A 1 184 ? -35.964 33.597 10.360 1.00 58.97 184 LYS A C 1
ATOM 1454 O O . LYS A 1 184 ? -36.094 34.527 9.571 1.00 58.97 184 LYS A O 1
ATOM 1459 N N . ARG A 1 185 ? -36.881 32.643 10.512 1.00 50.69 185 ARG A N 1
ATOM 1460 C CA . ARG A 1 185 ? -38.325 32.745 10.215 1.00 50.69 185 ARG A CA 1
ATOM 1461 C C . ARG A 1 185 ? -38.994 31.689 11.097 1.00 50.69 185 ARG A C 1
ATOM 1463 O O . ARG A 1 185 ? -38.790 30.504 10.894 1.00 50.69 185 ARG A O 1
ATOM 1470 N N . SER A 1 186 ? -39.435 32.076 12.289 1.00 56.59 186 SER A N 1
ATOM 1471 C CA . SER A 1 186 ? -40.747 32.668 12.601 1.00 56.59 186 SER A CA 1
ATOM 1472 C C . SER A 1 186 ? -41.681 31.597 13.166 1.00 56.59 186 SER A C 1
ATOM 1474 O O . SER A 1 186 ? -42.058 30.679 12.449 1.00 56.59 186 SER A O 1
ATOM 1476 N N . ASN A 1 187 ? -42.001 31.755 14.454 1.00 59.12 187 ASN A N 1
ATOM 1477 C CA . ASN A 1 187 ? -43.189 31.294 15.176 1.00 59.12 187 ASN A CA 1
ATOM 1478 C C . ASN A 1 187 ? -44.096 30.276 14.469 1.00 59.12 187 ASN A C 1
ATOM 1480 O O . ASN A 1 187 ? -44.871 30.649 13.593 1.00 59.12 187 ASN A O 1
ATOM 1484 N N . PHE A 1 188 ? -44.130 29.055 15.001 1.00 56.53 188 PHE A N 1
ATOM 1485 C CA . PHE A 1 188 ? -45.341 28.238 15.002 1.00 56.53 188 PHE A CA 1
ATO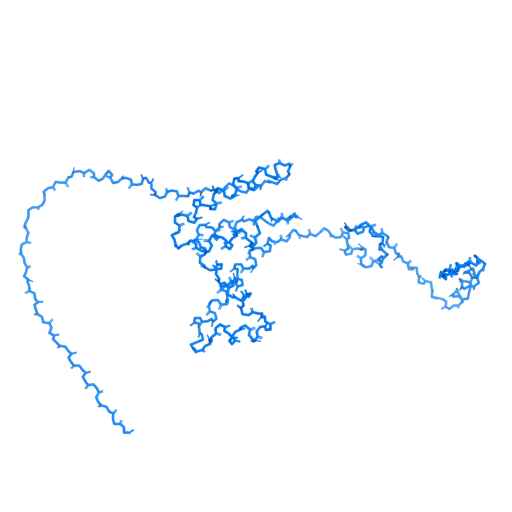M 1486 C C . PHE A 1 188 ? -45.739 27.963 16.458 1.00 56.53 188 PHE A C 1
ATOM 1488 O O . PHE A 1 188 ? -44.929 27.410 17.206 1.00 56.53 188 PHE A O 1
ATOM 1495 N N . PRO A 1 189 ? -46.937 28.390 16.894 1.00 61.34 189 PRO A N 1
ATOM 1496 C CA . PRO A 1 189 ? -47.456 28.055 18.206 1.00 61.34 189 PRO A CA 1
ATOM 1497 C C . PRO A 1 189 ? -48.113 26.669 18.178 1.00 61.34 189 PRO A C 1
ATOM 1499 O O . PRO A 1 189 ? -48.872 26.357 17.270 1.00 61.34 189 PRO A O 1
ATOM 1502 N N . GLY A 1 190 ? -47.794 25.888 19.209 1.00 63.25 190 GLY A N 1
ATOM 1503 C CA . GLY A 1 190 ? -48.630 24.892 19.881 1.00 63.25 190 GLY A CA 1
ATOM 1504 C C . GLY A 1 190 ? -49.506 23.952 19.057 1.00 63.25 190 GLY A C 1
ATOM 1505 O O . GLY A 1 190 ? -50.599 24.332 18.671 1.00 63.25 190 GLY A O 1
ATOM 1506 N N . GLU A 1 191 ? -49.144 22.669 19.056 1.00 55.41 191 GLU A N 1
ATOM 1507 C CA . GLU A 1 191 ? -50.131 21.608 19.261 1.00 55.41 191 GLU A CA 1
ATOM 1508 C C . GLU A 1 191 ? -49.590 20.585 20.262 1.00 55.41 191 GLU A C 1
ATOM 1510 O O . GLU A 1 191 ? -48.486 20.055 20.149 1.00 55.41 191 GLU A O 1
ATOM 1515 N N . SER A 1 192 ? -50.389 20.393 21.304 1.00 69.81 192 SER A N 1
ATOM 1516 C CA . SER A 1 192 ? -50.233 19.405 22.358 1.00 69.81 192 SER A CA 1
ATOM 1517 C C . SER A 1 192 ? -51.053 18.178 21.961 1.00 69.81 192 SER A C 1
ATOM 1519 O O . SER A 1 192 ? -52.202 18.314 21.552 1.00 69.81 192 SER A O 1
ATOM 1521 N N . GLY A 1 193 ? -50.481 16.978 22.063 1.00 52.62 193 GLY A N 1
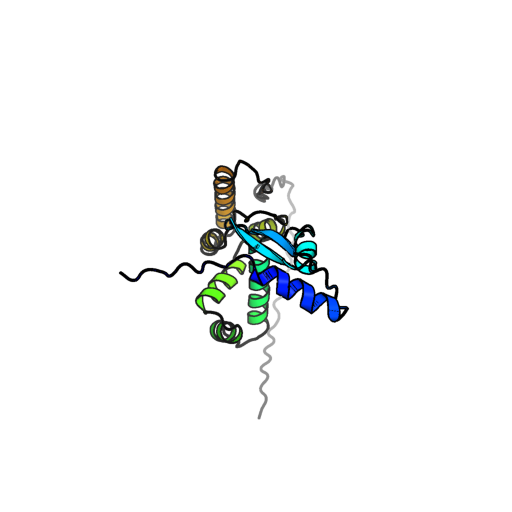ATOM 1522 C CA . GLY A 1 193 ? -51.195 15.737 21.756 1.00 52.62 193 GLY A CA 1
ATOM 1523 C C . GLY A 1 193 ? -50.396 14.488 22.140 1.00 52.62 193 GLY A C 1
ATOM 1524 O O . GLY A 1 193 ? -49.171 14.551 22.172 1.00 52.62 193 GLY A O 1
ATOM 1525 N N . PRO A 1 194 ? -51.061 13.385 22.529 1.00 58.84 194 PRO A N 1
ATOM 1526 C CA . PRO A 1 194 ? -50.745 12.702 23.779 1.00 58.84 194 PRO A CA 1
ATOM 1527 C C . PRO A 1 194 ? -49.777 11.519 23.674 1.00 58.84 194 PRO A C 1
ATOM 1529 O O . PRO A 1 194 ? -49.684 10.805 22.679 1.00 58.84 194 PRO A O 1
ATOM 1532 N N . THR A 1 195 ? -49.139 11.282 24.820 1.00 63.28 195 THR A N 1
ATOM 1533 C CA . THR A 1 195 ? -48.574 10.021 25.303 1.00 63.28 195 THR A CA 1
ATOM 1534 C C . THR A 1 195 ? -49.408 8.803 24.915 1.00 63.28 195 THR A C 1
ATOM 1536 O O . THR A 1 195 ? -50.531 8.656 25.393 1.00 63.28 195 THR A O 1
ATOM 1539 N N . ASN A 1 196 ? -48.799 7.872 24.180 1.00 52.69 196 ASN A N 1
ATOM 1540 C CA . ASN A 1 196 ? -49.223 6.477 24.179 1.00 52.69 196 ASN A CA 1
ATOM 1541 C C . ASN A 1 196 ? -48.086 5.586 24.690 1.00 52.69 196 ASN A C 1
ATOM 1543 O O . ASN A 1 196 ? -47.131 5.264 23.987 1.00 52.69 196 ASN A O 1
ATOM 1547 N N . ARG A 1 197 ? -48.224 5.226 25.971 1.00 62.53 197 ARG A N 1
ATOM 1548 C CA . ARG A 1 197 ? -47.723 3.981 26.555 1.00 62.53 197 ARG A CA 1
ATOM 1549 C C . ARG A 1 197 ? -48.412 2.814 25.848 1.00 62.53 197 ARG A C 1
ATOM 1551 O O . ARG A 1 197 ? -49.629 2.854 25.728 1.00 62.53 197 ARG A O 1
ATOM 1558 N N . ASN A 1 198 ? -47.649 1.805 25.441 1.00 56.50 198 ASN A N 1
ATOM 1559 C CA . ASN A 1 198 ? -48.014 0.383 25.305 1.00 56.50 198 ASN A CA 1
ATOM 1560 C C . ASN A 1 198 ? -46.907 -0.285 24.477 1.00 56.50 198 ASN A C 1
ATOM 1562 O O . ASN A 1 198 ? -46.410 0.319 23.538 1.00 56.50 198 ASN A O 1
ATOM 1566 N N . MET A 1 199 ? -46.461 -1.508 24.709 1.00 54.56 199 MET A N 1
ATOM 1567 C CA . MET A 1 199 ? -46.677 -2.504 25.750 1.00 54.56 199 MET A CA 1
ATOM 1568 C C . MET A 1 199 ? -45.486 -3.461 25.622 1.00 54.56 199 MET A C 1
ATOM 1570 O O . MET A 1 199 ? -44.907 -3.614 24.545 1.00 54.56 199 MET A O 1
ATOM 1574 N N . GLU A 1 200 ? -45.136 -4.087 26.735 1.00 55.28 200 GLU A N 1
ATOM 1575 C CA . GLU A 1 200 ? -44.226 -5.219 26.819 1.00 55.28 200 GLU A CA 1
ATOM 1576 C C . GLU A 1 200 ? -44.551 -6.297 25.773 1.00 55.28 200 GLU A C 1
ATOM 1578 O O . GLU A 1 200 ? -45.705 -6.666 25.572 1.00 55.28 200 GLU A O 1
ATOM 1583 N N . CYS A 1 201 ? -43.515 -6.871 25.166 1.00 56.56 201 CYS A N 1
ATOM 1584 C CA . CYS A 1 201 ? -43.575 -8.216 24.604 1.00 56.56 201 CYS A CA 1
ATOM 1585 C C . CYS A 1 201 ? -42.344 -8.982 25.088 1.00 56.56 201 CYS A C 1
ATOM 1587 O O . CYS A 1 201 ? -41.311 -9.058 24.427 1.00 56.56 201 CYS A O 1
ATOM 1589 N N . LEU A 1 202 ? -42.481 -9.522 26.299 1.00 60.16 202 LEU A N 1
ATOM 1590 C CA . LEU A 1 202 ? -41.724 -10.669 26.777 1.00 60.16 202 LEU A CA 1
ATOM 1591 C C . LEU A 1 202 ? -42.049 -11.866 25.875 1.00 60.16 202 LEU A C 1
ATOM 1593 O O . LEU A 1 202 ? -43.157 -12.393 25.922 1.00 60.16 202 LEU A O 1
ATOM 1597 N N . ALA A 1 203 ? -41.076 -12.325 25.094 1.00 63.84 203 ALA A N 1
ATOM 1598 C CA . ALA A 1 203 ? -41.109 -13.649 24.483 1.00 63.84 203 ALA A CA 1
ATOM 1599 C C . ALA A 1 203 ? -39.904 -14.450 24.992 1.00 63.84 203 ALA A C 1
ATOM 1601 O O . ALA A 1 203 ? -38.839 -14.499 24.382 1.00 63.84 203 ALA A O 1
ATOM 1602 N N . LEU A 1 204 ? -40.092 -15.056 26.167 1.00 61.12 204 LEU A N 1
ATOM 1603 C CA . LEU A 1 204 ? -39.278 -16.154 26.681 1.00 61.12 204 LEU A CA 1
ATOM 1604 C C . LEU A 1 204 ? -39.599 -17.411 25.861 1.00 61.12 204 LEU A C 1
ATOM 1606 O O . LEU A 1 204 ? -40.554 -18.125 26.152 1.00 61.12 204 LEU A O 1
ATOM 1610 N N . GLY A 1 205 ? -38.794 -17.683 24.837 1.00 60.81 205 GLY A N 1
ATOM 1611 C CA . GLY A 1 205 ? -38.765 -18.980 24.167 1.00 60.81 205 GLY A CA 1
ATOM 1612 C C . GLY A 1 205 ? -37.833 -19.935 24.910 1.00 60.81 205 GLY A C 1
ATOM 1613 O O . GLY A 1 205 ? -36.621 -19.879 24.727 1.00 60.81 205 GLY A O 1
ATOM 1614 N N . LYS A 1 206 ? -38.401 -20.801 25.755 1.00 70.69 206 LYS A N 1
ATOM 1615 C CA . LYS A 1 206 ? -37.767 -22.044 26.212 1.00 70.69 206 LYS A CA 1
ATOM 1616 C C . LYS A 1 206 ? -38.161 -23.167 25.245 1.00 70.69 206 LYS A C 1
ATOM 1618 O O . LYS A 1 206 ? -39.349 -23.400 25.074 1.00 70.69 206 LYS A O 1
ATOM 1623 N N . HIS A 1 207 ? -37.184 -23.878 24.697 1.00 62.03 207 HIS A N 1
ATOM 1624 C CA . HIS A 1 207 ? -37.294 -25.265 24.219 1.00 62.03 207 HIS A CA 1
ATOM 1625 C C . HIS A 1 207 ? -35.905 -25.898 24.464 1.00 62.03 207 HIS A C 1
ATOM 1627 O O . HIS A 1 207 ? -34.914 -25.271 24.098 1.00 62.03 207 HIS A O 1
ATOM 1633 N N . GLN A 1 208 ? -35.731 -26.911 25.334 1.00 67.81 208 GLN A N 1
ATOM 1634 C CA . GLN A 1 208 ? -36.050 -28.350 25.154 1.00 67.81 208 GLN A CA 1
ATOM 1635 C C . GLN A 1 208 ? -35.388 -28.897 23.878 1.00 67.81 208 GLN A C 1
ATOM 1637 O O . GLN A 1 208 ? -35.632 -28.335 22.818 1.00 67.81 208 GLN A O 1
ATOM 1642 N N . GLU A 1 209 ? -34.536 -29.922 23.871 1.00 60.94 209 GLU A N 1
ATOM 1643 C CA . GLU A 1 209 ? -34.139 -30.998 24.806 1.00 60.94 209 GLU A CA 1
ATOM 1644 C C . GLU A 1 209 ? -32.655 -31.339 24.589 1.00 60.94 209 GLU A C 1
ATOM 1646 O O . GLU A 1 209 ? -32.153 -31.088 23.468 1.00 60.94 209 GLU A O 1
#

Foldseek 3Di:
DDDDDDPDDDPPPVVVVVVVVVVVVPPPPFDWDWDQDPVRDIDIDTPVVVVVVPPDDDQAQAVVLVLLVVLVVVVVVPVVDPPCDLVNVCVVVVHDSVVNVLSVLSPQAAPLVNVLSVPDDRDNDHDLDDSVQSSVLSVDNDNVVSLVSVLVVVVVSCVVVVPDDDRDRSDDPPPPPPPPPVDDDDDDDDDDDDDDDDDDDDDPDDDDD

Radius of gyration: 33.11 Å; chains: 1; bounding box: 100×65×70 Å

Secondary structure (DSSP, 8-state):
----------TTHHHHHHHHHHTTT------EEEEE-TTS-EEEEEHHHHHHHHSPPPPPPPHHHHHHHHHHHHHHHHHHSTT--HHHHHHHTT--HHHHHHHHGGGGS-HHHHHHHHT----SS--S--HHHHHHHHT---HHHHHHHHHHHHHHHHHHHTTT--PPP------TT--------------------------------

pLDDT: mean 80.03, std 17.67, range [48.69, 98.5]